Protein AF-A0A158CJE8-F1 (afdb_monomer)

InterPro domains:
  IPR005119 LysR, substrate-binding [PF03466] (189-351)
  IPR012337 Ribonuclease H-like superfamily [SSF53098] (142-184)
  IPR058163 LysR-type transcriptional regulator, proteobacterial-type [PTHR30537] (186-350)

Nearest PDB structures (foldseek):
  3mz1-assembly1_A  TM=8.573E-01  e=1.088E-10  Sinorhizobium meliloti 1021
  3mz1-assembly2_D  TM=8.342E-01  e=1.368E-10  Sinorhizobium meliloti 1021
  9bce-assembly1_A  TM=8.222E-01  e=5.801E-11  Shewanella oneidensis
  5fhk-assembly2_C  TM=7.386E-01  e=1.368E-10  Vibrio vulnificus
  7trw-assembly1_A-2  TM=8.484E-01  e=8.530E-10  Yersinia pestis CO92

Radius of gyration: 35.1 Å; Cα contacts (8 Å, |Δi|>4): 489; chains: 1; bounding box: 57×72×98 Å

Solvent-accessible surface area (backbone atoms only — not comparable to full-atom values): 20963 Å² total; per-residue (Å²): 132,84,50,42,68,55,47,42,49,53,50,50,53,34,50,53,44,31,73,74,68,46,57,58,62,58,45,25,49,75,73,73,41,55,56,68,56,55,50,52,28,69,76,48,56,47,64,76,46,56,80,58,76,86,73,54,86,74,77,82,59,93,84,55,77,51,74,66,58,51,50,48,51,54,51,56,53,58,32,88,93,32,47,58,44,45,58,90,51,51,47,56,57,33,47,78,71,75,43,84,90,68,53,58,72,52,51,54,48,56,32,47,78,69,70,61,71,63,85,38,45,90,69,73,78,86,67,88,65,78,77,76,83,81,82,77,53,90,47,84,93,70,41,71,47,73,50,77,44,80,41,90,49,96,50,90,95,50,54,33,38,35,38,39,31,31,32,62,56,78,71,39,79,78,46,73,49,77,34,82,64,91,77,87,74,88,66,65,47,94,71,57,41,74,85,72,70,45,81,58,49,77,42,45,54,87,76,58,62,94,83,44,42,72,43,51,44,40,70,65,44,41,41,34,37,32,26,16,57,78,47,53,74,77,49,83,86,66,84,52,80,79,55,48,75,82,38,48,26,46,39,41,28,47,22,95,91,48,66,72,58,50,50,69,34,28,46,89,92,48,73,49,73,43,79,70,48,50,97,46,73,36,67,42,71,67,58,36,49,53,40,13,71,72,45,70,25,38,20,78,41,56,33,80,76,42,47,70,36,44,76,69,59,53,28,44,78,45,52,67,72,32,37,40,68,45,62,18,40,17,43,31,32,66,74,87,74,74,50,75,67,56,50,49,50,53,62,71,47,40,53,79,129

Mean predicted aligned error: 19.37 Å

Structure (mmCIF, N/CA/C/O backbone):
data_AF-A0A158CJE8-F1
#
_entry.id   AF-A0A158CJE8-F1
#
loop_
_atom_site.group_PDB
_atom_site.id
_atom_site.type_symbol
_atom_site.label_atom_id
_atom_site.label_alt_id
_atom_site.label_comp_id
_atom_site.label_asym_id
_atom_site.label_entity_id
_atom_site.label_seq_id
_atom_site.pdbx_PDB_ins_code
_atom_site.Cartn_x
_atom_site.Cartn_y
_atom_site.Cartn_z
_atom_site.occupancy
_atom_site.B_iso_or_equiv
_atom_site.auth_seq_id
_atom_site.auth_comp_id
_atom_site.auth_asym_id
_atom_site.auth_atom_id
_atom_site.pdbx_PDB_model_num
ATOM 1 N N . MET A 1 1 ? 12.456 10.142 -47.577 1.00 63.88 1 MET A N 1
ATOM 2 C CA . MET A 1 1 ? 13.095 10.251 -48.908 1.00 63.88 1 MET A CA 1
ATOM 3 C C . MET A 1 1 ? 12.125 11.061 -49.746 1.00 63.88 1 MET A C 1
ATOM 5 O O . MET A 1 1 ? 10.967 10.686 -49.747 1.00 63.88 1 MET A O 1
ATOM 9 N N . ILE A 1 2 ? 12.541 12.196 -50.309 1.00 74.69 2 ILE A N 1
ATOM 10 C CA . ILE A 1 2 ? 11.628 13.093 -51.042 1.00 74.69 2 ILE A CA 1
ATOM 11 C C . ILE A 1 2 ? 11.377 12.473 -52.418 1.00 74.69 2 ILE A C 1
ATOM 13 O O . ILE A 1 2 ? 12.363 12.149 -53.100 1.00 74.69 2 ILE A O 1
ATOM 17 N N . ASP A 1 3 ? 10.108 12.260 -52.767 1.00 81.31 3 ASP A N 1
ATOM 18 C CA . ASP A 1 3 ? 9.699 11.686 -54.051 1.00 81.31 3 ASP A CA 1
ATOM 19 C C . ASP A 1 3 ? 10.049 12.635 -55.208 1.00 81.31 3 ASP A C 1
ATOM 21 O O . ASP A 1 3 ? 10.280 13.824 -54.994 1.00 81.31 3 ASP A O 1
ATOM 25 N N . LEU A 1 4 ? 10.152 12.127 -56.434 1.00 83.88 4 LEU A N 1
ATOM 26 C CA . LEU A 1 4 ? 10.540 12.923 -57.598 1.00 83.88 4 LEU A CA 1
ATOM 27 C C . LEU A 1 4 ? 9.592 14.112 -57.816 1.00 83.88 4 LEU A C 1
ATOM 29 O O . LEU A 1 4 ? 10.061 15.224 -58.060 1.00 83.88 4 LEU A O 1
ATOM 33 N N . GLU A 1 5 ? 8.286 13.888 -57.674 1.00 85.69 5 GLU A N 1
ATOM 34 C CA . GLU A 1 5 ? 7.259 14.923 -57.828 1.00 85.69 5 GLU A CA 1
ATOM 35 C C . GLU A 1 5 ? 7.417 16.035 -56.777 1.00 85.69 5 GLU A C 1
ATOM 37 O O . GLU A 1 5 ? 7.437 17.225 -57.109 1.00 85.69 5 GLU A O 1
ATOM 42 N N . ASP A 1 6 ? 7.677 15.651 -55.526 1.00 86.75 6 ASP A N 1
ATOM 43 C CA . ASP A 1 6 ? 7.955 16.587 -54.438 1.00 86.75 6 ASP A CA 1
ATOM 44 C C . ASP A 1 6 ? 9.244 17.381 -54.695 1.00 86.75 6 ASP A C 1
ATOM 46 O O . ASP A 1 6 ? 9.267 18.601 -54.525 1.00 86.75 6 ASP A O 1
ATOM 50 N N . ARG A 1 7 ? 10.319 16.734 -55.176 1.00 88.94 7 ARG A N 1
ATOM 51 C CA . ARG A 1 7 ? 11.572 17.432 -55.531 1.00 88.94 7 ARG A CA 1
ATOM 52 C C . ARG A 1 7 ? 11.340 18.479 -56.611 1.00 88.94 7 ARG A C 1
ATOM 54 O O . ARG A 1 7 ? 11.858 19.591 -56.501 1.00 88.94 7 ARG A O 1
ATOM 61 N N . GLN A 1 8 ? 10.565 18.136 -57.641 1.00 89.88 8 GLN A N 1
ATOM 62 C CA . GLN A 1 8 ? 10.219 19.044 -58.733 1.00 89.88 8 GLN A CA 1
ATOM 63 C C . GLN A 1 8 ? 9.367 20.218 -58.248 1.00 89.88 8 GLN A C 1
ATOM 65 O O . GLN A 1 8 ? 9.609 21.354 -58.659 1.00 89.88 8 GLN A O 1
ATOM 70 N N . SER A 1 9 ? 8.383 19.982 -57.375 1.00 90.50 9 SER A N 1
ATOM 71 C CA . SER A 1 9 ? 7.577 21.063 -56.796 1.00 90.50 9 SER A CA 1
ATOM 72 C C . SER A 1 9 ? 8.432 21.994 -55.944 1.00 90.50 9 SER A C 1
ATOM 74 O O . SER A 1 9 ? 8.500 23.190 -56.216 1.00 90.50 9 SER A O 1
ATOM 76 N N . MET A 1 10 ? 9.187 21.436 -54.998 1.00 91.38 10 MET A N 1
ATOM 77 C CA . MET A 1 10 ? 10.041 22.207 -54.097 1.00 91.38 10 MET A CA 1
ATOM 78 C C . MET A 1 10 ? 11.085 23.021 -54.862 1.00 91.38 10 MET A C 1
ATOM 80 O O . MET A 1 10 ? 11.289 24.198 -54.570 1.00 91.38 10 MET A O 1
ATOM 84 N N . ALA A 1 11 ? 11.729 22.431 -55.874 1.00 91.25 11 ALA A N 1
ATOM 85 C CA . ALA A 1 11 ? 12.679 23.158 -56.703 1.00 91.25 11 ALA A CA 1
ATOM 86 C C . ALA A 1 11 ? 12.001 24.321 -57.440 1.00 91.25 11 ALA A C 1
ATOM 88 O O . ALA A 1 11 ? 12.521 25.436 -57.392 1.00 91.25 11 ALA A O 1
ATOM 89 N N . ARG A 1 12 ? 10.837 24.109 -58.071 1.00 93.38 12 ARG A N 1
ATOM 90 C CA . ARG A 1 12 ? 10.094 25.182 -58.756 1.00 93.38 12 ARG A CA 1
ATOM 91 C C . ARG A 1 12 ? 9.739 26.325 -57.808 1.00 93.38 12 ARG A C 1
ATOM 93 O O . ARG A 1 12 ? 10.026 27.478 -58.128 1.00 93.38 12 ARG A O 1
ATOM 100 N N . ASP A 1 13 ? 9.197 26.013 -56.637 1.00 94.50 13 ASP A N 1
ATOM 101 C CA . ASP A 1 13 ? 8.749 27.017 -55.668 1.00 94.50 13 ASP A CA 1
ATOM 102 C C . ASP A 1 13 ? 9.921 27.838 -55.115 1.00 94.50 13 ASP A C 1
ATOM 104 O O . ASP A 1 13 ? 9.851 29.070 -55.045 1.00 94.50 13 ASP A O 1
ATOM 108 N N . ILE A 1 14 ? 11.053 27.187 -54.820 1.00 94.06 14 ILE A N 1
ATOM 109 C CA . ILE A 1 14 ? 12.269 27.873 -54.361 1.00 94.06 14 ILE A CA 1
ATOM 110 C C . ILE A 1 14 ? 12.835 28.796 -55.454 1.00 94.06 14 ILE A C 1
ATOM 112 O O . ILE A 1 14 ? 13.250 29.917 -55.147 1.00 94.06 14 ILE A O 1
ATOM 116 N N . HIS A 1 15 ? 12.838 28.375 -56.726 1.00 93.50 15 HIS A N 1
ATOM 117 C CA . HIS A 1 15 ? 13.311 29.224 -57.828 1.00 93.50 15 HIS A CA 1
ATOM 118 C C . HIS A 1 15 ? 12.374 30.410 -58.082 1.00 93.50 15 HIS A C 1
ATOM 120 O O . HIS A 1 15 ? 12.860 31.523 -58.290 1.00 93.50 15 HIS A O 1
ATOM 126 N N . THR A 1 16 ? 11.054 30.210 -58.015 1.00 95.50 16 THR A N 1
ATOM 127 C CA . THR A 1 16 ? 10.072 31.300 -58.122 1.00 95.50 16 THR A CA 1
ATOM 128 C C . THR A 1 16 ? 10.275 32.327 -57.010 1.00 95.50 16 THR A C 1
ATOM 130 O O . THR A 1 16 ? 10.378 33.522 -57.291 1.00 95.50 16 THR A O 1
ATOM 133 N N . ALA A 1 17 ? 10.426 31.877 -55.761 1.00 92.38 17 ALA A N 1
ATOM 134 C CA . ALA A 1 17 ? 10.688 32.761 -54.627 1.00 92.38 17 ALA A CA 1
ATOM 135 C C . ALA A 1 17 ? 12.020 33.516 -54.772 1.00 92.38 17 ALA A C 1
ATOM 137 O O . ALA A 1 17 ? 12.093 34.717 -54.505 1.00 92.38 17 ALA A O 1
ATOM 138 N N . HIS A 1 18 ? 13.076 32.837 -55.231 1.00 94.56 18 HIS A N 1
ATOM 139 C CA . HIS A 1 18 ? 14.373 33.472 -55.456 1.00 94.56 18 HIS A CA 1
ATOM 140 C C . HIS A 1 18 ? 14.312 34.537 -56.560 1.00 94.56 18 HIS A C 1
ATOM 142 O O . HIS A 1 18 ? 14.826 35.640 -56.376 1.00 94.56 18 HIS A O 1
ATOM 148 N N . LYS A 1 19 ? 13.620 34.250 -57.671 1.00 94.50 19 LYS A N 1
ATOM 149 C CA . LYS A 1 19 ? 13.396 35.207 -58.765 1.00 94.50 19 LYS A CA 1
ATOM 150 C C . LYS A 1 19 ? 12.579 36.424 -58.314 1.00 94.50 19 LYS A C 1
ATOM 152 O O . LYS A 1 19 ? 12.814 37.521 -58.807 1.00 94.50 19 LYS A O 1
ATOM 157 N N . ALA A 1 20 ? 11.672 36.245 -57.353 1.00 94.25 20 ALA A N 1
ATOM 158 C CA . ALA A 1 20 ? 10.914 37.326 -56.722 1.00 94.25 20 ALA A CA 1
ATOM 159 C C . ALA A 1 20 ? 11.733 38.155 -55.704 1.00 94.25 20 ALA A C 1
ATOM 161 O O . ALA A 1 20 ? 11.193 39.069 -55.086 1.00 94.25 20 ALA A O 1
ATOM 162 N N . GLY A 1 21 ? 13.028 37.862 -55.526 1.00 92.56 21 GLY A N 1
ATOM 163 C CA . GLY A 1 21 ? 13.956 38.642 -54.701 1.00 92.56 21 GLY A CA 1
ATOM 164 C C . GLY A 1 21 ? 14.332 38.004 -53.361 1.00 92.56 21 GLY A C 1
ATOM 165 O O . GLY A 1 21 ? 15.142 38.570 -52.624 1.00 92.56 21 GLY A O 1
ATOM 166 N N . ALA A 1 22 ? 13.803 36.823 -53.021 1.00 93.44 22 ALA A N 1
ATOM 167 C CA . ALA A 1 22 ? 14.205 36.129 -51.798 1.00 93.44 22 ALA A CA 1
ATOM 168 C C . ALA A 1 22 ? 15.655 35.625 -51.891 1.00 93.44 22 ALA A C 1
ATOM 170 O O . ALA A 1 22 ? 16.118 35.173 -52.938 1.00 93.44 22 ALA A O 1
ATOM 171 N N . ARG A 1 23 ? 16.392 35.623 -50.772 1.00 94.75 23 ARG A N 1
ATOM 172 C CA . ARG A 1 23 ? 17.716 34.979 -50.721 1.00 94.75 23 ARG A CA 1
ATOM 173 C C . ARG A 1 23 ? 17.551 33.465 -50.866 1.00 94.75 23 ARG A C 1
ATOM 175 O O . ARG A 1 23 ? 16.868 32.852 -50.048 1.00 94.75 23 ARG A O 1
ATOM 182 N N . LEU A 1 24 ? 18.251 32.857 -51.829 1.00 92.38 24 LEU A N 1
ATOM 183 C CA . LEU A 1 24 ? 18.159 31.422 -52.144 1.00 92.38 24 LEU A CA 1
ATOM 184 C C . LEU A 1 24 ? 18.339 30.518 -50.912 1.00 92.38 24 LEU A C 1
ATOM 186 O O . LEU A 1 24 ? 17.628 29.528 -50.752 1.00 92.38 24 LEU A O 1
ATOM 190 N N . ARG A 1 25 ? 19.252 30.895 -50.005 1.00 94.81 25 ARG A N 1
ATOM 191 C CA . ARG A 1 25 ? 19.479 30.187 -48.737 1.00 94.81 25 ARG A CA 1
ATOM 192 C C . ARG A 1 25 ? 18.247 30.156 -47.837 1.00 94.81 25 ARG A C 1
ATOM 194 O O . ARG A 1 25 ? 17.940 29.101 -47.300 1.00 94.81 25 ARG A O 1
ATOM 201 N N . LEU A 1 26 ? 17.560 31.285 -47.677 1.00 93.31 26 LEU A N 1
ATOM 202 C CA . LEU A 1 26 ? 16.377 31.367 -46.818 1.00 93.31 26 LEU A CA 1
ATOM 203 C C . LEU A 1 26 ? 15.199 30.619 -47.448 1.00 93.31 26 LEU A C 1
ATOM 205 O O . LEU A 1 26 ? 14.555 29.838 -46.763 1.00 93.31 26 LEU A O 1
ATOM 209 N N . ALA A 1 27 ? 14.990 30.766 -48.760 1.00 93.25 27 ALA A N 1
ATOM 210 C CA . ALA A 1 27 ? 13.938 30.046 -49.480 1.00 93.25 27 ALA A CA 1
ATOM 211 C C . ALA A 1 27 ? 14.119 28.515 -49.413 1.00 93.25 27 ALA A C 1
ATOM 213 O O . ALA A 1 27 ? 13.159 27.790 -49.165 1.00 93.25 27 ALA A O 1
ATOM 214 N N . SER A 1 28 ? 15.358 28.026 -49.554 1.00 92.50 28 SER A N 1
ATOM 215 C CA . SER A 1 28 ? 15.667 26.591 -49.423 1.00 92.50 28 SER A CA 1
ATOM 216 C C . SER A 1 28 ? 15.401 26.081 -48.001 1.00 92.50 28 SER A C 1
ATOM 218 O O . SER A 1 28 ? 14.763 25.044 -47.828 1.00 92.50 28 SER A O 1
ATOM 220 N N . GLN A 1 29 ? 15.818 26.843 -46.979 1.00 93.50 29 GLN A N 1
ATOM 221 C CA . GLN A 1 29 ? 15.586 26.496 -45.572 1.00 93.50 29 GLN A CA 1
ATOM 222 C C . GLN A 1 29 ? 14.096 26.442 -45.217 1.00 93.50 29 GLN A C 1
ATOM 224 O O . GLN A 1 29 ? 13.685 25.533 -44.502 1.00 93.50 29 GLN A O 1
ATOM 229 N N . THR A 1 30 ? 13.278 27.364 -45.735 1.00 93.31 30 THR A N 1
ATOM 230 C CA . THR A 1 30 ? 11.820 27.350 -45.525 1.00 93.31 30 THR A CA 1
ATOM 231 C C . THR A 1 30 ? 11.163 26.110 -46.130 1.00 93.31 30 THR A C 1
ATOM 233 O O . THR A 1 30 ? 10.244 25.560 -45.534 1.00 93.31 30 THR A O 1
ATOM 236 N N . ALA A 1 31 ? 11.671 25.619 -47.262 1.00 89.69 31 ALA A N 1
ATOM 237 C CA . ALA A 1 31 ? 11.241 24.355 -47.856 1.00 89.69 31 ALA A CA 1
ATOM 238 C C . ALA A 1 31 ? 11.821 23.113 -47.140 1.00 89.69 31 ALA A C 1
ATOM 240 O O . ALA A 1 31 ? 11.582 21.989 -47.567 1.00 89.69 31 ALA A O 1
ATOM 241 N N . GLY A 1 32 ? 12.599 23.281 -46.065 1.00 91.88 32 GLY A N 1
ATOM 242 C CA . GLY A 1 32 ? 13.160 22.173 -45.291 1.00 91.88 32 GLY A CA 1
ATOM 243 C C . GLY A 1 32 ? 14.357 21.475 -45.944 1.00 91.88 32 GLY A C 1
ATOM 244 O O . GLY A 1 32 ? 14.688 20.355 -45.554 1.00 91.88 32 GLY A O 1
ATOM 245 N N . ILE A 1 33 ? 15.022 22.107 -46.922 1.00 91.88 33 ILE A N 1
ATOM 246 C CA . ILE A 1 33 ? 16.207 21.550 -47.595 1.00 91.88 33 ILE A CA 1
ATOM 247 C C . ILE A 1 33 ? 17.403 22.508 -47.572 1.00 91.88 33 ILE A C 1
ATOM 249 O O . ILE A 1 33 ? 17.272 23.728 -47.519 1.00 91.88 33 ILE A O 1
ATOM 253 N N . ASP A 1 34 ? 18.612 21.950 -47.637 1.00 92.75 34 ASP A N 1
ATOM 254 C CA . ASP A 1 34 ? 19.830 22.750 -47.780 1.00 92.75 34 ASP A CA 1
ATOM 255 C C . ASP A 1 34 ? 20.039 23.211 -49.233 1.00 92.75 34 ASP A C 1
ATOM 257 O O . ASP A 1 34 ? 19.677 22.513 -50.184 1.00 92.75 34 ASP A O 1
ATOM 261 N N . VAL A 1 35 ? 20.695 24.360 -49.420 1.00 91.75 35 VAL A N 1
ATOM 262 C CA . VAL A 1 35 ? 21.022 24.896 -50.756 1.00 91.75 35 VAL A CA 1
ATOM 263 C C . VAL A 1 35 ? 21.853 23.904 -51.568 1.00 91.75 35 VAL A C 1
ATOM 265 O O . VAL A 1 35 ? 21.645 23.774 -52.773 1.00 91.75 35 VAL A O 1
ATOM 268 N N . ARG A 1 36 ? 22.760 23.156 -50.928 1.00 90.88 36 ARG A N 1
ATOM 269 C CA . ARG A 1 36 ? 23.559 22.125 -51.605 1.00 90.88 36 ARG A CA 1
ATOM 270 C C . ARG A 1 36 ? 22.686 20.991 -52.130 1.00 90.88 36 ARG A C 1
ATOM 272 O O . ARG A 1 36 ? 23.004 20.414 -53.165 1.00 90.88 36 ARG A O 1
ATOM 279 N N . THR A 1 37 ? 21.588 20.672 -51.448 1.00 87.94 37 THR A N 1
ATOM 280 C CA . THR A 1 37 ? 20.624 19.660 -51.901 1.00 87.94 37 THR A CA 1
ATOM 281 C C . THR A 1 37 ? 19.910 20.127 -53.165 1.00 87.94 37 THR A C 1
ATOM 283 O O . THR A 1 37 ? 19.865 19.378 -54.138 1.00 87.94 37 THR A O 1
ATOM 286 N N . LEU A 1 38 ? 19.451 21.382 -53.196 1.00 88.62 38 LEU A N 1
ATOM 287 C CA . LEU A 1 38 ? 18.845 21.978 -54.389 1.00 88.62 38 LEU A CA 1
ATOM 288 C C . LEU A 1 38 ? 19.838 22.054 -55.562 1.00 88.62 38 LEU A C 1
ATOM 290 O O . LEU A 1 38 ? 19.511 21.674 -56.683 1.00 88.62 38 LEU A O 1
ATOM 294 N N . GLN A 1 39 ? 21.077 22.481 -55.302 1.00 89.25 39 GLN A N 1
ATOM 295 C CA . GLN A 1 39 ? 22.142 22.513 -56.310 1.00 89.25 39 GLN A CA 1
ATOM 296 C C . GLN A 1 39 ? 22.439 21.121 -56.873 1.00 89.25 39 GLN A C 1
ATOM 298 O O . GLN A 1 39 ? 22.601 20.975 -58.079 1.00 89.25 39 GLN A O 1
ATOM 303 N N . ARG A 1 40 ? 22.465 20.086 -56.024 1.00 85.94 40 ARG A N 1
ATOM 304 C CA . ARG A 1 40 ? 22.641 18.694 -56.460 1.00 85.94 40 ARG A CA 1
ATOM 305 C C . ARG A 1 40 ? 21.487 18.192 -57.322 1.00 85.94 40 ARG A C 1
ATOM 307 O O . ARG A 1 40 ? 21.738 17.428 -58.246 1.00 85.94 40 ARG A O 1
ATOM 314 N N . TRP A 1 41 ? 20.249 18.583 -57.021 1.00 87.75 41 TRP A N 1
ATOM 315 C CA . TRP A 1 41 ? 19.099 18.233 -57.857 1.00 87.75 41 TRP A CA 1
ATOM 316 C C . TRP A 1 41 ? 19.174 18.903 -59.231 1.00 87.75 41 TRP A C 1
ATOM 318 O O . TRP A 1 41 ? 18.899 18.242 -60.225 1.00 87.75 41 TRP A O 1
ATOM 328 N N . ASN A 1 42 ? 19.609 20.165 -59.286 1.00 83.81 42 ASN A N 1
ATOM 329 C CA . ASN A 1 42 ? 19.746 20.935 -60.526 1.00 83.81 42 ASN A CA 1
ATOM 330 C C . ASN A 1 42 ? 20.954 20.532 -61.392 1.00 83.81 42 ASN A C 1
ATOM 332 O O . ASN A 1 42 ? 20.895 20.654 -62.610 1.00 83.81 42 ASN A O 1
ATOM 336 N N . ALA A 1 43 ? 22.073 20.131 -60.780 1.00 80.44 43 ALA A N 1
ATOM 337 C CA . ALA A 1 43 ? 23.330 19.863 -61.486 1.00 80.44 43 ALA A CA 1
ATOM 338 C C . ALA A 1 43 ? 23.388 18.478 -62.158 1.00 80.44 43 ALA A C 1
ATOM 340 O O . ALA A 1 43 ? 24.319 18.207 -62.912 1.00 80.44 43 ALA A O 1
ATOM 341 N N . GLY A 1 44 ? 22.425 17.598 -61.875 1.00 72.81 44 GLY A N 1
ATOM 342 C CA . GLY A 1 44 ? 22.317 16.271 -62.479 1.00 72.81 44 GLY A CA 1
ATOM 343 C C . GLY A 1 44 ? 20.872 15.943 -62.839 1.00 72.81 44 GLY A C 1
ATOM 344 O O . GLY A 1 44 ? 20.019 16.820 -62.895 1.00 72.81 44 GLY A O 1
ATOM 345 N N . GLU A 1 45 ? 20.559 14.664 -63.018 1.00 75.19 45 GLU A N 1
ATOM 346 C CA . GLU A 1 45 ? 19.191 14.228 -63.321 1.00 75.19 45 GLU A CA 1
ATOM 347 C C . GLU A 1 45 ? 18.264 14.200 -62.092 1.00 75.19 45 GLU A C 1
ATOM 349 O O . GLU A 1 45 ? 17.187 13.634 -62.156 1.00 75.19 45 GLU A O 1
ATOM 354 N N . GLY A 1 46 ? 18.618 14.804 -60.953 1.00 73.25 46 GLY A N 1
ATOM 355 C CA . GLY A 1 46 ? 17.872 14.631 -59.695 1.00 73.25 46 GLY A CA 1
ATOM 356 C C . GLY A 1 46 ? 16.432 15.171 -59.687 1.00 73.25 46 GLY A C 1
ATOM 357 O O . GLY A 1 46 ? 15.680 14.846 -58.764 1.00 73.25 46 GLY A O 1
ATOM 358 N N . LEU A 1 47 ? 16.071 15.989 -60.685 1.00 79.75 47 LEU A N 1
ATOM 359 C CA . LEU A 1 47 ? 14.710 16.464 -60.976 1.00 79.75 47 LEU A CA 1
ATOM 360 C C . LEU A 1 47 ? 14.038 15.723 -62.147 1.00 79.75 47 LEU A C 1
ATOM 362 O O . LEU A 1 47 ? 12.892 16.023 -62.466 1.00 79.75 47 LEU A O 1
ATOM 366 N N . VAL A 1 48 ? 14.729 14.785 -62.796 1.00 78.12 48 VAL A N 1
ATOM 367 C CA . VAL A 1 48 ? 14.267 14.034 -63.979 1.00 78.12 48 VAL A CA 1
ATOM 368 C C . VAL A 1 48 ? 14.159 12.543 -63.663 1.00 78.12 48 VAL A C 1
ATOM 370 O O . VAL A 1 48 ? 13.134 11.929 -63.939 1.00 78.12 48 VAL A O 1
ATOM 373 N N . SER A 1 49 ? 15.185 11.969 -63.038 1.00 71.75 49 SER A N 1
ATOM 374 C CA . SER A 1 49 ? 15.197 10.624 -62.483 1.00 71.75 49 SER A CA 1
ATOM 375 C C . SER A 1 49 ? 15.092 10.695 -60.953 1.00 71.75 49 SER A C 1
ATOM 377 O O . SER A 1 49 ? 15.773 11.464 -60.267 1.00 71.75 49 SER A O 1
ATOM 379 N N . GLY A 1 50 ? 14.146 9.928 -60.406 1.00 71.38 50 GLY A N 1
ATOM 380 C CA . GLY A 1 50 ? 13.900 9.839 -58.969 1.00 71.38 50 GLY A CA 1
ATOM 381 C C . GLY A 1 50 ? 15.040 9.150 -58.219 1.00 71.38 50 GLY A C 1
ATOM 382 O O . GLY A 1 50 ? 16.161 8.997 -58.699 1.00 71.38 50 GLY A O 1
ATOM 383 N N . ASP A 1 51 ? 14.770 8.710 -56.994 1.00 68.19 51 ASP A N 1
ATOM 384 C CA . ASP A 1 51 ? 15.727 7.848 -56.306 1.00 68.19 51 ASP A CA 1
ATOM 385 C C . ASP A 1 51 ? 15.853 6.503 -57.040 1.00 68.19 51 ASP A C 1
ATOM 387 O O . ASP A 1 51 ? 14.861 5.807 -57.217 1.00 68.19 51 ASP A O 1
ATOM 391 N N . GLY A 1 52 ? 17.063 6.127 -57.463 1.00 69.38 52 GLY A N 1
ATOM 392 C CA . GLY A 1 52 ? 17.323 4.849 -58.135 1.00 69.38 52 GLY A CA 1
ATOM 393 C C . GLY A 1 52 ? 17.435 3.648 -57.186 1.00 69.38 52 GLY A C 1
ATOM 394 O O . GLY A 1 52 ? 17.442 2.507 -57.641 1.00 69.38 52 GLY A O 1
ATOM 395 N N . ARG A 1 53 ? 17.504 3.861 -55.861 1.00 69.75 53 ARG A N 1
ATOM 396 C CA . ARG A 1 53 ? 17.624 2.780 -54.859 1.00 69.75 53 ARG A CA 1
ATOM 397 C C . ARG A 1 53 ? 16.490 1.741 -54.881 1.00 69.75 53 ARG A C 1
ATOM 399 O O . ARG A 1 53 ? 16.801 0.579 -54.604 1.00 69.75 53 ARG A O 1
ATOM 406 N N . PRO A 1 54 ? 15.222 2.088 -55.181 1.00 68.88 54 PRO A N 1
ATOM 407 C CA . PRO A 1 54 ? 14.143 1.115 -55.359 1.00 68.88 54 PRO A CA 1
ATOM 408 C C . PRO A 1 54 ? 14.323 0.231 -56.600 1.00 68.88 54 PRO A C 1
ATOM 410 O O . PRO A 1 54 ? 13.919 -0.926 -56.580 1.00 68.88 54 PRO A O 1
ATOM 413 N N . HIS A 1 55 ? 14.956 0.754 -57.653 1.00 73.56 55 HIS A N 1
ATOM 414 C CA . HIS A 1 55 ? 15.170 0.056 -58.927 1.00 73.56 55 HIS A CA 1
ATOM 415 C C . HIS A 1 55 ? 16.532 -0.644 -59.015 1.00 73.56 55 HIS A C 1
ATOM 417 O O . HIS A 1 55 ? 16.843 -1.280 -60.021 1.00 73.56 55 HIS A O 1
ATOM 423 N N . ALA A 1 56 ? 17.355 -0.536 -57.970 1.00 77.69 56 ALA A N 1
ATOM 424 C CA . ALA A 1 56 ? 18.635 -1.214 -57.907 1.00 77.69 56 ALA A CA 1
ATOM 425 C C . ALA A 1 56 ? 18.421 -2.734 -57.929 1.00 77.69 56 ALA A C 1
ATOM 427 O O . ALA A 1 56 ? 17.829 -3.301 -57.006 1.00 77.69 56 ALA A O 1
ATOM 428 N N . VAL A 1 57 ? 18.939 -3.395 -58.967 1.00 78.19 57 VAL A 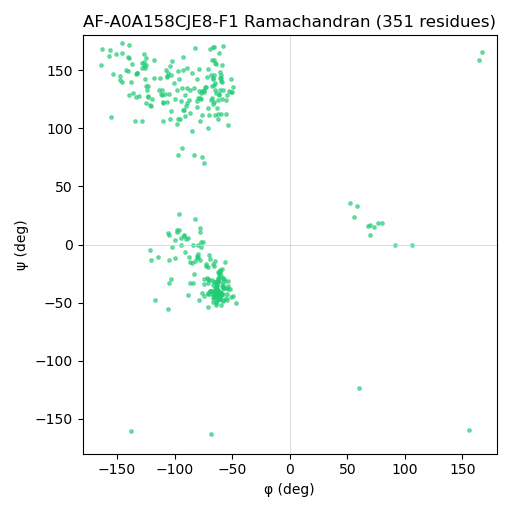N 1
ATOM 429 C CA . VAL A 1 57 ? 18.981 -4.857 -59.045 1.00 78.19 57 VAL A CA 1
ATOM 430 C C . VAL A 1 57 ? 19.898 -5.355 -57.933 1.00 78.19 57 VAL A C 1
ATOM 432 O O . VAL A 1 57 ? 21.104 -5.111 -57.947 1.00 78.19 57 VAL A O 1
ATOM 435 N N . ARG A 1 58 ? 19.320 -6.028 -56.936 1.00 74.69 58 ARG A N 1
ATOM 436 C CA . ARG A 1 58 ? 20.069 -6.637 -55.836 1.00 74.69 58 ARG A CA 1
ATOM 437 C C . ARG A 1 58 ? 20.278 -8.114 -56.169 1.00 74.69 58 ARG A C 1
ATOM 439 O O . ARG A 1 58 ? 19.295 -8.853 -56.139 1.00 74.69 58 ARG A O 1
ATOM 446 N N . PRO A 1 59 ? 21.504 -8.552 -56.511 1.00 79.19 59 PRO A N 1
ATOM 447 C CA . PRO A 1 59 ? 21.763 -9.967 -56.741 1.00 79.19 59 PRO A CA 1
ATOM 448 C C . PRO A 1 59 ? 21.466 -10.763 -55.467 1.00 79.19 59 PRO A C 1
ATOM 450 O O . PRO A 1 59 ? 21.618 -10.251 -54.352 1.00 79.19 59 PRO A O 1
ATOM 453 N N . GLN A 1 60 ? 21.024 -12.010 -55.631 1.00 72.25 60 GLN A N 1
ATOM 454 C CA . GLN A 1 60 ? 20.750 -12.880 -54.494 1.00 72.25 60 GLN A CA 1
ATOM 455 C C . GLN A 1 60 ? 22.051 -13.088 -53.697 1.00 72.25 60 GLN A C 1
ATOM 457 O O . GLN A 1 60 ? 23.083 -13.401 -54.296 1.00 72.25 60 GLN A O 1
ATOM 462 N N . PRO A 1 61 ? 22.042 -12.889 -52.368 1.00 76.75 61 PRO A N 1
ATOM 463 C CA . PRO A 1 61 ? 23.240 -13.077 -51.563 1.00 76.75 61 PRO A CA 1
ATOM 464 C C . PRO A 1 61 ? 23.764 -14.511 -51.678 1.00 76.75 61 PRO A C 1
ATOM 466 O O . PRO A 1 61 ? 22.976 -15.453 -51.689 1.00 76.75 61 PRO A O 1
ATOM 469 N N . SER A 1 62 ? 25.086 -14.686 -51.682 1.00 77.75 62 SER A N 1
ATOM 470 C CA . SER A 1 62 ? 25.731 -16.009 -51.751 1.00 77.75 62 SER A CA 1
ATOM 471 C C . SER A 1 62 ? 25.378 -16.939 -50.583 1.00 77.75 62 SER A C 1
ATOM 473 O O . SER A 1 62 ? 25.497 -18.149 -50.709 1.00 77.75 62 SER A O 1
ATOM 475 N N . HIS A 1 63 ? 24.938 -16.374 -49.458 1.00 78.69 63 HIS A N 1
ATOM 476 C CA . HIS A 1 63 ? 24.506 -17.086 -48.253 1.00 78.69 63 HIS A CA 1
ATOM 477 C C . HIS A 1 63 ? 22.977 -17.240 -48.163 1.00 78.69 63 HIS A C 1
ATOM 479 O O . HIS A 1 63 ? 22.443 -17.543 -47.095 1.00 78.69 63 HIS A O 1
ATOM 485 N N . ALA A 1 64 ? 22.241 -16.940 -49.237 1.00 80.31 64 ALA A N 1
ATOM 486 C CA . ALA A 1 64 ? 20.808 -17.186 -49.267 1.00 80.31 64 ALA A CA 1
ATOM 487 C C . ALA A 1 64 ? 20.545 -18.696 -49.253 1.00 80.31 64 ALA A C 1
ATOM 489 O O . ALA A 1 64 ? 21.196 -19.434 -49.987 1.00 80.31 64 ALA A O 1
ATOM 490 N N . LEU A 1 65 ? 19.567 -19.132 -48.453 1.00 83.12 65 LEU A N 1
ATOM 491 C CA . LEU A 1 65 ? 19.177 -20.539 -48.409 1.00 83.12 65 LEU A CA 1
ATOM 492 C C . LEU A 1 65 ? 18.758 -21.009 -49.805 1.00 83.12 65 LEU A C 1
ATOM 494 O O . LEU A 1 65 ? 17.947 -20.359 -50.477 1.00 83.12 65 LEU A O 1
ATOM 498 N N . SER A 1 66 ? 19.286 -22.160 -50.195 1.00 88.56 66 SER A N 1
ATOM 499 C CA . SER A 1 66 ? 18.869 -22.927 -51.362 1.00 88.56 66 SER A CA 1
ATOM 500 C C . SER A 1 66 ? 17.409 -23.378 -51.242 1.00 88.56 66 SER A C 1
ATOM 502 O O . SER A 1 66 ? 16.806 -23.355 -50.167 1.00 88.56 66 SER A O 1
ATOM 504 N N . ALA A 1 67 ? 16.814 -23.801 -52.358 1.00 87.38 67 ALA A N 1
ATOM 505 C CA . ALA A 1 67 ? 15.450 -24.327 -52.354 1.00 87.38 67 ALA A CA 1
ATOM 506 C C . ALA A 1 67 ? 15.304 -25.542 -51.417 1.00 87.38 67 ALA A C 1
ATOM 508 O O . ALA A 1 67 ? 14.310 -25.635 -50.696 1.00 87.38 67 ALA A O 1
ATOM 509 N N . ASP A 1 68 ? 16.323 -26.401 -51.367 1.00 87.94 68 ASP A N 1
ATOM 510 C CA . ASP A 1 68 ? 16.337 -27.606 -50.535 1.00 87.94 68 ASP A CA 1
ATOM 511 C C . ASP A 1 68 ? 16.420 -27.265 -49.043 1.00 87.94 68 ASP A C 1
ATOM 513 O O . ASP A 1 68 ? 15.656 -27.797 -48.242 1.00 87.94 68 ASP A O 1
ATOM 517 N N . GLU A 1 69 ? 17.259 -26.300 -48.657 1.00 89.69 69 GLU A N 1
ATOM 518 C CA . GLU A 1 69 ? 17.339 -25.833 -47.265 1.00 89.69 69 GLU A CA 1
ATOM 519 C C . GLU A 1 69 ? 16.029 -25.176 -46.810 1.00 89.69 69 GLU A C 1
ATOM 521 O O . GLU A 1 69 ? 15.608 -25.326 -45.663 1.00 89.69 69 GLU A O 1
ATOM 526 N N . ARG A 1 70 ? 15.336 -24.467 -47.708 1.00 92.31 70 ARG A N 1
ATOM 527 C CA . ARG A 1 70 ? 14.014 -23.889 -47.411 1.00 92.31 70 ARG A CA 1
ATOM 528 C C . ARG A 1 70 ? 12.948 -24.971 -47.261 1.00 92.31 70 ARG A C 1
ATOM 530 O O . ARG A 1 70 ? 12.109 -24.864 -46.366 1.00 92.31 70 ARG A O 1
ATOM 537 N N . ALA A 1 71 ? 12.993 -26.008 -48.097 1.00 91.94 71 ALA A N 1
ATOM 538 C CA . ALA A 1 71 ? 12.121 -27.170 -47.971 1.00 91.94 71 ALA A CA 1
ATOM 539 C C . ALA A 1 71 ? 12.371 -27.909 -46.648 1.00 91.94 71 ALA A C 1
ATOM 541 O O . ALA A 1 71 ? 11.418 -28.295 -45.972 1.00 91.94 71 ALA A O 1
ATOM 542 N N . GLU A 1 72 ? 13.630 -28.019 -46.228 1.00 93.44 72 GLU A N 1
ATOM 543 C CA . GLU A 1 72 ? 14.010 -28.630 -44.956 1.00 93.44 72 GLU A CA 1
ATOM 544 C C . GLU A 1 72 ? 13.503 -27.824 -43.749 1.00 93.44 72 GLU A C 1
ATOM 546 O O . GLU A 1 72 ? 12.919 -28.394 -42.826 1.00 93.44 72 GLU A O 1
ATOM 551 N N . VAL A 1 73 ? 13.609 -26.489 -43.786 1.00 93.38 73 VAL A N 1
ATOM 552 C CA . VAL A 1 73 ? 13.005 -25.600 -42.773 1.00 93.38 73 VAL A CA 1
ATOM 553 C C . VAL A 1 73 ? 11.498 -25.848 -42.643 1.00 93.38 73 VAL A C 1
ATOM 555 O O . VAL A 1 73 ? 10.987 -25.973 -41.528 1.00 93.38 73 VAL A O 1
ATOM 558 N N . LEU A 1 74 ? 10.775 -25.946 -43.765 1.00 92.25 74 LEU A N 1
ATOM 559 C CA . LEU A 1 74 ? 9.333 -26.220 -43.766 1.00 92.25 74 LEU A CA 1
ATOM 560 C C . LEU A 1 74 ? 9.010 -27.610 -43.230 1.00 92.25 74 LEU A C 1
ATOM 562 O O . LEU A 1 74 ? 8.062 -27.763 -42.458 1.00 92.25 74 LEU A O 1
ATOM 566 N N . ARG A 1 75 ? 9.778 -28.619 -43.643 1.00 93.19 75 ARG A N 1
ATOM 567 C CA . ARG A 1 75 ? 9.596 -30.002 -43.212 1.00 93.19 75 ARG A CA 1
ATOM 568 C C . ARG A 1 75 ? 9.735 -30.098 -41.698 1.00 93.19 75 ARG A C 1
ATOM 570 O O . ARG A 1 75 ? 8.820 -30.582 -41.040 1.00 93.19 75 ARG A O 1
ATOM 577 N N . VAL A 1 76 ? 10.830 -29.568 -41.153 1.00 93.31 76 VAL A N 1
ATOM 578 C CA . VAL A 1 76 ? 11.127 -29.614 -39.718 1.00 93.31 76 VAL A CA 1
ATOM 579 C C . VAL A 1 76 ? 10.126 -28.797 -38.912 1.00 93.31 76 VAL A C 1
ATOM 581 O O . VAL A 1 76 ? 9.592 -29.295 -37.925 1.00 93.31 76 VAL A O 1
ATOM 584 N N . ALA A 1 77 ? 9.777 -27.584 -39.350 1.00 90.38 77 ALA A N 1
ATOM 585 C CA . ALA A 1 77 ? 8.785 -26.766 -38.653 1.00 90.38 77 ALA A CA 1
ATOM 586 C C . ALA A 1 77 ? 7.393 -27.425 -38.571 1.00 90.38 77 ALA A C 1
ATOM 588 O O . ALA A 1 77 ? 6.614 -27.085 -37.681 1.00 90.38 77 ALA A O 1
ATOM 589 N N . ASN A 1 78 ? 7.057 -28.344 -39.480 1.00 90.81 78 ASN A N 1
ATOM 590 C CA . ASN A 1 78 ? 5.764 -29.034 -39.513 1.00 90.81 78 ASN A CA 1
ATOM 591 C C . ASN A 1 78 ? 5.823 -30.487 -39.013 1.00 90.81 78 ASN A C 1
ATOM 593 O O . ASN A 1 78 ? 4.829 -31.205 -39.117 1.00 90.81 78 ASN A O 1
ATOM 597 N N . GLU A 1 79 ? 6.948 -30.934 -38.447 1.00 92.44 79 GLU A N 1
ATOM 598 C CA . GLU A 1 79 ? 7.009 -32.236 -37.779 1.00 92.44 79 GLU A CA 1
ATOM 599 C C . GLU A 1 79 ? 6.000 -32.292 -36.617 1.00 92.44 79 GLU A C 1
ATOM 601 O O . GLU A 1 79 ? 5.832 -31.292 -35.914 1.00 92.44 79 GLU A O 1
ATOM 606 N N . PRO A 1 80 ? 5.379 -33.451 -36.321 1.00 89.56 80 PRO A N 1
ATOM 607 C CA . PRO A 1 80 ? 4.382 -33.564 -35.250 1.00 89.56 80 PRO A CA 1
ATOM 608 C C . PRO A 1 80 ? 4.856 -33.048 -33.882 1.00 89.56 80 PRO A C 1
ATOM 610 O O . PRO A 1 80 ? 4.067 -32.508 -33.113 1.00 89.56 80 PRO A O 1
ATOM 613 N N . ARG A 1 81 ? 6.158 -33.163 -33.585 1.00 90.06 81 ARG A N 1
ATOM 614 C CA . ARG A 1 81 ? 6.773 -32.653 -32.345 1.00 90.06 81 ARG A CA 1
ATOM 615 C C . ARG A 1 81 ? 6.906 -31.123 -32.281 1.00 90.06 81 ARG A C 1
ATOM 617 O O . ARG A 1 81 ? 7.083 -30.583 -31.194 1.00 90.06 81 ARG A O 1
ATOM 624 N N . PHE A 1 82 ? 6.836 -30.437 -33.422 1.00 90.00 82 PHE A N 1
ATOM 625 C CA . PHE A 1 82 ? 7.065 -28.995 -33.565 1.00 90.00 82 PHE A CA 1
ATOM 626 C C . PHE A 1 82 ? 5.864 -28.225 -34.135 1.00 90.00 82 PHE A C 1
ATOM 628 O O . PHE A 1 82 ? 5.838 -27.000 -34.029 1.00 90.00 82 PHE A O 1
ATOM 635 N N . ALA A 1 83 ? 4.862 -28.914 -34.688 1.00 83.62 83 ALA A N 1
ATOM 636 C CA . ALA A 1 83 ? 3.717 -28.307 -35.369 1.00 83.62 83 ALA A CA 1
ATOM 637 C C . ALA A 1 83 ? 3.024 -27.207 -34.536 1.00 83.62 83 ALA A C 1
ATOM 639 O O . ALA A 1 83 ? 2.800 -26.107 -35.040 1.00 83.62 83 ALA A O 1
ATOM 640 N N . ASP A 1 84 ? 2.794 -27.461 -33.243 1.00 83.25 84 ASP A N 1
ATOM 641 C CA . ASP A 1 84 ? 2.136 -26.527 -32.312 1.00 83.25 84 ASP A CA 1
ATOM 642 C C . ASP A 1 84 ? 3.116 -25.720 -31.441 1.00 83.25 84 ASP A C 1
ATOM 644 O O . ASP A 1 84 ? 2.725 -25.108 -30.441 1.00 83.25 84 ASP A O 1
ATOM 648 N N . MET A 1 85 ? 4.407 -25.743 -31.775 1.00 85.94 85 MET A N 1
ATOM 649 C CA . MET A 1 85 ? 5.459 -25.133 -30.972 1.00 85.94 85 MET A CA 1
ATOM 650 C C . MET A 1 85 ? 5.886 -23.764 -31.534 1.00 85.94 85 MET A C 1
ATOM 652 O O . MET A 1 85 ? 6.061 -23.620 -32.747 1.00 85.94 85 MET A O 1
ATOM 656 N N . PRO A 1 86 ? 6.123 -22.752 -30.676 1.00 86.12 86 PRO A N 1
ATOM 657 C CA . PRO A 1 86 ? 6.709 -21.489 -31.110 1.00 86.12 86 PRO A CA 1
ATOM 658 C C . PRO A 1 86 ? 8.106 -21.674 -31.720 1.00 86.12 86 PRO A C 1
ATOM 660 O O . PRO A 1 86 ? 8.916 -22.450 -31.212 1.00 86.12 86 PRO A O 1
ATOM 663 N N . LEU A 1 87 ? 8.426 -20.890 -32.755 1.00 85.81 87 LEU A N 1
ATOM 664 C CA . LEU A 1 87 ? 9.736 -20.914 -33.425 1.00 85.81 87 LEU A CA 1
ATOM 665 C C . LEU A 1 87 ? 10.913 -20.685 -32.468 1.00 85.81 87 LEU A C 1
ATOM 667 O O . LEU A 1 87 ? 11.923 -21.379 -32.573 1.00 85.81 87 LEU A O 1
ATOM 671 N N . ALA A 1 88 ? 10.726 -19.798 -31.487 1.00 84.50 88 ALA A N 1
ATOM 672 C CA . ALA A 1 88 ? 11.668 -19.526 -30.402 1.00 84.50 88 ALA A CA 1
ATOM 673 C C . ALA A 1 88 ? 12.052 -20.768 -29.572 1.00 84.50 88 ALA A C 1
ATOM 675 O O . ALA A 1 88 ? 13.005 -20.728 -28.803 1.00 84.50 88 ALA A O 1
ATOM 676 N N . ARG A 1 89 ? 11.306 -21.876 -29.685 1.00 87.00 89 ARG A N 1
ATOM 677 C CA . ARG A 1 89 ? 11.598 -23.153 -29.014 1.00 87.00 89 ARG A CA 1
ATOM 678 C C . ARG A 1 89 ? 12.158 -24.200 -29.972 1.00 87.00 89 ARG A C 1
ATOM 680 O O . ARG A 1 89 ? 13.007 -24.981 -29.562 1.00 87.00 89 ARG A O 1
ATOM 687 N N . ILE A 1 90 ? 11.733 -24.188 -31.235 1.00 89.44 90 ILE A N 1
ATOM 688 C CA . ILE A 1 90 ? 12.168 -25.164 -32.244 1.00 89.44 90 ILE A CA 1
ATOM 689 C C . ILE A 1 90 ? 13.674 -25.043 -32.506 1.00 89.44 90 ILE A C 1
ATOM 691 O O . ILE A 1 90 ? 14.380 -26.046 -32.457 1.00 89.44 90 ILE A O 1
ATOM 695 N N . VAL A 1 91 ? 14.179 -23.826 -32.741 1.00 89.38 91 VAL A N 1
ATOM 696 C CA . VAL A 1 91 ? 15.600 -23.618 -33.079 1.00 89.38 91 VAL A CA 1
ATOM 697 C C . VAL A 1 91 ? 16.537 -24.037 -31.932 1.00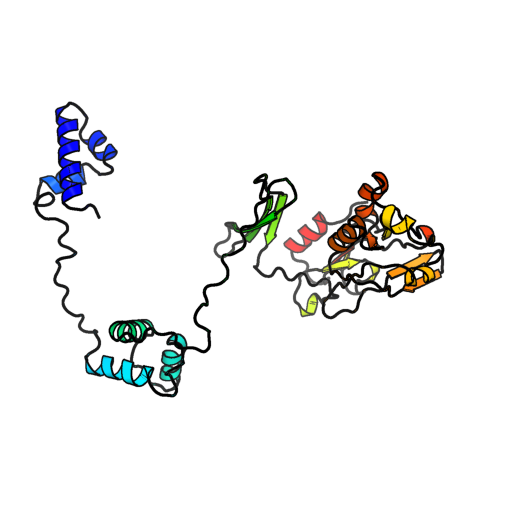 89.38 91 VAL A C 1
ATOM 699 O O . VAL A 1 91 ? 17.461 -24.804 -32.204 1.00 89.38 91 VAL A O 1
ATOM 702 N N . PRO A 1 92 ? 16.301 -23.649 -30.659 1.00 89.06 92 PRO A N 1
ATOM 703 C CA . PRO A 1 92 ? 17.092 -24.162 -29.538 1.00 89.06 92 PRO A CA 1
ATOM 704 C C . PRO A 1 92 ? 17.029 -25.684 -29.386 1.00 89.06 92 PRO A C 1
ATOM 706 O O . PRO A 1 92 ? 18.059 -26.314 -29.197 1.00 89.06 92 PRO A O 1
ATOM 709 N N . MET A 1 93 ? 15.853 -26.299 -29.546 1.00 91.06 93 MET A N 1
ATOM 710 C CA . MET A 1 93 ? 15.712 -27.754 -29.405 1.00 91.06 93 MET A CA 1
ATOM 711 C C . MET A 1 93 ? 16.455 -28.547 -30.486 1.00 91.06 93 MET A C 1
ATOM 713 O O . MET A 1 93 ? 16.904 -29.662 -30.226 1.00 91.06 93 MET A O 1
ATOM 717 N N . LEU A 1 94 ? 16.566 -28.001 -31.700 1.00 91.94 94 LEU A N 1
ATOM 718 C CA . LEU A 1 94 ? 17.406 -28.578 -32.749 1.00 91.94 94 LEU A CA 1
ATOM 719 C C . LEU A 1 94 ? 18.890 -28.400 -32.415 1.00 91.94 94 LEU A C 1
ATOM 721 O O . LEU A 1 94 ? 19.657 -29.351 -32.552 1.00 91.94 94 LEU A O 1
ATOM 725 N N . ALA A 1 95 ? 19.276 -27.226 -31.907 1.00 88.88 95 ALA A N 1
ATOM 726 C CA . ALA A 1 95 ? 20.647 -26.959 -31.484 1.00 88.88 95 ALA A CA 1
ATOM 727 C C . ALA A 1 95 ? 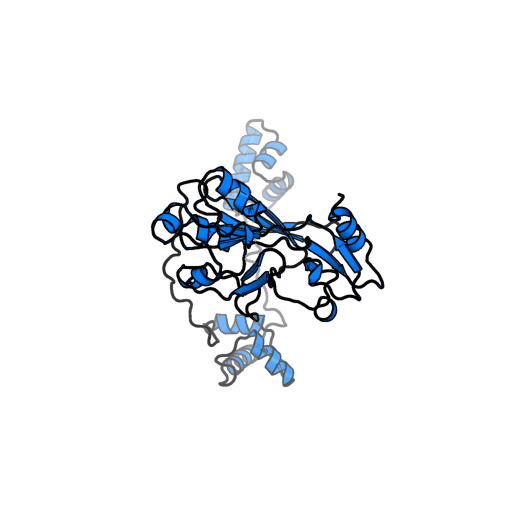21.088 -27.885 -30.335 1.00 88.88 95 ALA A C 1
ATOM 729 O O . ALA A 1 95 ? 22.198 -28.409 -30.380 1.00 88.88 95 ALA A O 1
ATOM 730 N N . ASP A 1 96 ? 20.201 -28.177 -29.377 1.00 91.50 96 ASP A N 1
ATOM 731 C CA . ASP A 1 96 ? 20.430 -29.156 -28.302 1.00 91.50 96 ASP A CA 1
ATOM 732 C C . ASP A 1 96 ? 20.658 -30.581 -28.844 1.00 91.50 96 ASP A C 1
ATOM 734 O O . ASP A 1 96 ? 21.322 -31.400 -28.212 1.00 91.50 96 ASP A O 1
ATOM 738 N N . GLN A 1 97 ? 20.130 -30.882 -30.035 1.00 91.19 97 GLN A N 1
ATOM 739 C CA . GLN A 1 97 ? 20.344 -32.142 -30.761 1.00 91.19 97 GLN A CA 1
ATOM 740 C C . GLN A 1 97 ? 21.566 -32.081 -31.697 1.00 91.19 97 GLN A C 1
ATOM 742 O O . GLN A 1 97 ? 21.808 -33.024 -32.448 1.00 91.19 97 GLN A O 1
ATOM 747 N N . GLY A 1 98 ? 22.328 -30.982 -31.680 1.00 91.56 98 GLY A N 1
ATOM 748 C CA . GLY A 1 98 ? 23.472 -30.757 -32.563 1.00 91.56 98 GLY A CA 1
ATOM 749 C C . GLY A 1 98 ? 23.094 -30.440 -34.013 1.00 91.56 98 GLY A C 1
ATOM 750 O O . GLY A 1 98 ? 23.948 -30.507 -34.894 1.00 91.56 98 GLY A O 1
ATOM 751 N N . VAL A 1 99 ? 21.830 -30.104 -34.283 1.00 91.69 99 VAL A N 1
ATOM 752 C CA . VAL A 1 99 ? 21.314 -29.823 -35.627 1.00 91.69 99 VAL A CA 1
ATOM 753 C C . VAL A 1 99 ? 21.074 -28.325 -35.783 1.00 91.69 99 VAL A C 1
ATOM 755 O O . VAL A 1 99 ? 20.278 -27.729 -35.060 1.00 91.69 99 VAL A O 1
ATOM 758 N N . TYR A 1 100 ? 21.716 -27.708 -36.774 1.00 90.44 100 TYR A N 1
ATOM 759 C CA . TYR A 1 100 ? 21.453 -26.321 -37.152 1.00 90.44 100 TYR A CA 1
ATOM 760 C C . TYR A 1 100 ? 21.013 -26.242 -38.612 1.00 90.44 100 TYR A C 1
ATOM 762 O O . TYR A 1 100 ? 21.756 -26.630 -39.508 1.00 90.44 100 TYR A O 1
ATOM 770 N N . ILE A 1 101 ? 19.803 -25.726 -38.833 1.00 89.50 101 ILE A N 1
ATOM 771 C CA . ILE A 1 101 ? 19.223 -25.544 -40.172 1.00 89.50 101 ILE A CA 1
ATOM 772 C C . ILE A 1 101 ? 19.250 -24.059 -40.543 1.00 89.50 101 ILE A C 1
ATOM 774 O O . ILE A 1 101 ? 19.800 -23.679 -41.570 1.00 89.50 101 ILE A O 1
ATOM 778 N N . ALA A 1 102 ? 18.661 -23.201 -39.701 1.00 90.62 102 ALA A N 1
ATOM 779 C CA . ALA A 1 102 ? 18.619 -21.756 -39.910 1.00 90.62 102 ALA A CA 1
ATOM 780 C C . ALA A 1 102 ? 18.253 -20.995 -38.623 1.00 90.62 102 ALA A C 1
ATOM 782 O O . ALA A 1 102 ? 17.774 -21.581 -37.652 1.00 90.62 102 ALA A O 1
ATOM 783 N N . SER A 1 103 ? 18.414 -19.668 -38.642 1.00 89.88 103 SER A N 1
ATOM 784 C CA . SER A 1 103 ? 18.000 -18.781 -37.546 1.00 89.88 103 SER A CA 1
ATOM 785 C C . SER A 1 103 ? 16.476 -18.718 -37.375 1.00 89.88 103 SER A C 1
ATOM 787 O O . SER A 1 103 ? 15.722 -18.912 -38.331 1.00 89.88 103 SER A O 1
ATOM 789 N N . GLU A 1 104 ? 16.008 -18.318 -36.188 1.00 90.19 104 GLU A N 1
ATOM 790 C CA . GLU A 1 104 ? 14.577 -18.097 -35.911 1.00 90.19 104 GLU A CA 1
ATOM 791 C C . GLU A 1 104 ? 13.934 -17.111 -36.903 1.00 90.19 104 GLU A C 1
ATOM 793 O O . GLU A 1 104 ? 12.857 -17.363 -37.445 1.00 90.19 104 GLU A O 1
ATOM 798 N N . SER A 1 105 ? 14.629 -16.015 -37.217 1.00 88.88 105 SER A N 1
ATOM 799 C CA . SER A 1 105 ? 14.184 -15.027 -38.206 1.00 88.88 105 SER A CA 1
ATOM 800 C C . SER A 1 105 ? 14.045 -15.615 -39.615 1.00 88.88 105 SER A C 1
ATOM 802 O O . SER A 1 105 ? 13.155 -15.214 -40.369 1.00 88.88 105 SER A O 1
ATOM 804 N N . THR A 1 106 ? 14.883 -16.594 -39.965 1.00 90.62 106 THR A N 1
ATOM 805 C CA . THR A 1 106 ? 14.805 -17.307 -41.243 1.00 90.62 106 THR A CA 1
ATOM 806 C C . THR A 1 106 ? 13.633 -18.283 -41.261 1.00 90.62 106 THR A C 1
ATOM 808 O O . THR A 1 106 ? 12.873 -18.264 -42.228 1.00 90.62 106 THR A O 1
ATOM 811 N N . PHE A 1 107 ? 13.421 -19.054 -40.189 1.00 91.50 107 PHE A N 1
ATOM 812 C CA . PHE A 1 107 ? 12.225 -19.891 -40.019 1.00 91.50 107 PHE A CA 1
ATOM 813 C C . PHE A 1 107 ? 10.944 -19.059 -40.164 1.00 91.50 107 PHE A C 1
ATOM 815 O O . PHE A 1 107 ? 10.050 -19.412 -40.933 1.00 91.50 107 PHE A O 1
ATOM 822 N N . ALA A 1 108 ? 10.883 -17.908 -39.488 1.00 89.00 108 ALA A N 1
ATOM 823 C CA . ALA A 1 108 ? 9.734 -17.011 -39.539 1.00 89.00 108 ALA A CA 1
ATOM 824 C C . ALA A 1 108 ? 9.474 -16.472 -40.953 1.00 89.00 108 ALA A C 1
ATOM 826 O O . ALA A 1 108 ? 8.322 -16.389 -41.381 1.00 89.00 108 ALA A O 1
ATOM 827 N N . ARG A 1 109 ? 10.535 -16.118 -41.691 1.00 89.12 109 ARG A N 1
ATOM 828 C CA . ARG A 1 109 ? 10.436 -15.637 -43.076 1.00 89.12 109 ARG A CA 1
ATOM 829 C C . ARG A 1 109 ? 9.939 -16.732 -44.021 1.00 89.12 109 ARG A C 1
ATOM 831 O O . ARG A 1 109 ? 8.980 -16.490 -44.745 1.00 89.12 109 ARG A O 1
ATOM 838 N N . VAL A 1 110 ? 10.535 -17.926 -43.974 1.00 92.12 110 VAL A N 1
ATOM 839 C CA . VAL A 1 110 ? 10.145 -19.059 -44.832 1.00 92.12 110 VAL A CA 1
ATOM 840 C C . VAL A 1 110 ? 8.690 -19.460 -44.572 1.00 92.12 110 VAL A C 1
ATOM 842 O O . VAL A 1 110 ? 7.908 -19.575 -45.510 1.00 92.12 110 VAL A O 1
ATOM 845 N N . LEU A 1 111 ? 8.274 -19.576 -43.309 1.00 90.25 111 LEU A N 1
ATOM 846 C CA . LEU A 1 111 ? 6.884 -19.900 -42.979 1.00 90.25 111 LEU A CA 1
ATOM 847 C C . LEU A 1 111 ? 5.896 -18.826 -43.441 1.00 90.25 111 LEU A C 1
ATOM 849 O O . LEU A 1 111 ? 4.811 -19.165 -43.906 1.00 90.25 111 LEU A O 1
ATOM 853 N N . ARG A 1 112 ? 6.258 -17.541 -43.341 1.00 88.88 112 ARG A N 1
ATOM 854 C CA . ARG A 1 112 ? 5.421 -16.428 -43.813 1.00 88.88 112 ARG A CA 1
ATOM 855 C C . ARG A 1 112 ? 5.205 -16.472 -45.318 1.00 88.88 112 ARG A C 1
ATOM 857 O O . ARG A 1 112 ? 4.078 -16.281 -45.761 1.00 88.88 112 ARG A O 1
ATOM 864 N N . GLU A 1 113 ? 6.253 -16.747 -46.086 1.00 90.25 113 GLU A N 1
ATOM 865 C CA . GLU A 1 113 ? 6.157 -16.879 -47.544 1.00 90.25 113 GLU A CA 1
ATOM 866 C C . GLU A 1 113 ? 5.243 -18.037 -47.972 1.00 90.25 113 GLU A C 1
ATOM 868 O O . GLU A 1 113 ? 4.578 -17.945 -48.999 1.00 90.25 113 GLU A O 1
ATOM 873 N N . HIS A 1 114 ? 5.145 -19.085 -47.151 1.00 89.06 114 HIS A N 1
ATOM 874 C CA . HIS A 1 114 ? 4.251 -20.224 -47.376 1.00 89.06 114 HIS A CA 1
ATOM 875 C C . HIS A 1 114 ? 2.906 -20.126 -46.635 1.00 89.06 114 HIS A C 1
ATOM 877 O O . HIS A 1 114 ? 2.181 -21.115 -46.545 1.00 89.06 114 HIS A O 1
ATOM 883 N N . GLY A 1 115 ? 2.554 -18.958 -46.084 1.00 86.00 115 GLY A N 1
ATOM 884 C CA . GLY A 1 115 ? 1.272 -18.741 -45.402 1.00 86.00 115 GLY A CA 1
ATOM 885 C C . GLY A 1 115 ? 1.098 -19.508 -44.082 1.00 86.00 115 GLY A C 1
ATOM 886 O O . GLY A 1 115 ? -0.013 -19.611 -43.570 1.00 86.00 115 GLY A O 1
ATOM 887 N N . GLN A 1 116 ? 2.177 -20.029 -43.496 1.00 85.62 116 GLN A N 1
ATOM 888 C CA . GLN A 1 116 ? 2.178 -20.827 -42.264 1.00 85.62 116 GLN A CA 1
ATOM 889 C C . GLN A 1 116 ? 2.486 -20.006 -40.997 1.00 85.62 116 GLN A C 1
ATOM 891 O O . GLN A 1 116 ? 2.967 -20.537 -39.993 1.00 85.62 116 GLN A O 1
ATOM 896 N N . THR A 1 117 ? 2.190 -18.704 -41.021 1.00 71.38 117 THR A N 1
ATOM 897 C CA . THR A 1 117 ? 2.266 -17.785 -39.866 1.00 71.38 117 THR A CA 1
ATOM 898 C C . THR A 1 117 ? 1.091 -17.910 -38.898 1.00 71.38 117 THR A C 1
ATOM 900 O O . THR A 1 117 ? 0.921 -17.060 -38.025 1.00 71.38 117 THR A O 1
ATOM 903 N N . ALA A 1 118 ? 0.262 -18.945 -39.053 1.00 68.25 118 ALA A N 1
ATOM 904 C CA . ALA A 1 118 ? -0.806 -19.241 -38.114 1.00 68.25 118 ALA A CA 1
ATOM 905 C C . ALA A 1 118 ? -0.245 -19.469 -36.702 1.00 68.25 118 ALA A C 1
ATOM 907 O O . ALA A 1 118 ? 0.916 -19.830 -36.511 1.00 68.25 118 ALA A O 1
ATOM 908 N N . HIS A 1 119 ? -1.088 -19.222 -35.706 1.00 66.00 119 HIS A N 1
ATOM 909 C CA . HIS A 1 119 ? -0.718 -19.270 -34.300 1.00 66.00 119 HIS A CA 1
ATOM 910 C C . HIS A 1 119 ? -0.268 -20.679 -33.876 1.00 66.00 119 HIS A C 1
ATOM 912 O O . HIS A 1 119 ? -1.088 -21.587 -33.764 1.00 66.00 119 HIS A O 1
ATOM 918 N N . ARG A 1 120 ? 1.038 -20.852 -33.638 1.00 71.12 120 ARG A N 1
ATOM 919 C CA . ARG A 1 120 ? 1.675 -22.100 -33.182 1.00 71.12 120 ARG A CA 1
ATOM 920 C C . ARG A 1 120 ? 1.768 -22.091 -31.655 1.00 71.12 120 ARG A C 1
ATOM 922 O O . ARG A 1 120 ? 2.763 -21.645 -31.084 1.00 71.12 120 ARG A O 1
ATOM 929 N N . GLY A 1 121 ? 0.684 -22.480 -30.984 1.00 65.31 121 GLY A N 1
ATOM 930 C CA . GLY A 1 121 ? 0.653 -22.580 -29.525 1.00 65.31 121 GLY A CA 1
ATOM 931 C C . GLY A 1 121 ? -0.745 -22.727 -28.926 1.00 65.31 121 GLY A C 1
ATOM 932 O O . GLY A 1 121 ? -1.757 -22.441 -29.556 1.00 65.31 121 GLY A O 1
ATOM 933 N N . ARG A 1 122 ? -0.801 -23.120 -27.645 1.00 57.25 122 ARG A N 1
ATOM 934 C CA . ARG A 1 122 ? -2.056 -23.276 -26.875 1.00 57.25 122 ARG A CA 1
ATOM 935 C C . ARG A 1 122 ? -2.761 -21.958 -26.534 1.00 57.25 122 ARG A C 1
ATOM 937 O O . ARG A 1 122 ? -3.867 -21.983 -25.991 1.00 57.25 122 ARG A O 1
ATOM 944 N N . ALA A 1 123 ? -2.128 -20.811 -26.784 1.00 56.69 123 ALA A N 1
ATOM 945 C CA . ALA A 1 123 ? -2.773 -19.523 -26.559 1.00 56.69 123 ALA A CA 1
ATOM 946 C C . ALA A 1 123 ? -3.977 -19.392 -27.505 1.00 56.69 123 ALA A C 1
ATOM 948 O O . ALA A 1 123 ? -3.888 -19.670 -28.694 1.00 56.69 123 ALA A O 1
ATOM 949 N N . LYS A 1 124 ? -5.139 -19.026 -26.967 1.00 58.56 124 LYS A N 1
ATOM 950 C CA . LYS A 1 124 ? -6.345 -18.859 -27.782 1.00 58.56 124 LYS A CA 1
ATOM 951 C C . LYS A 1 124 ? -6.143 -17.671 -28.720 1.00 58.56 124 LYS A C 1
ATOM 953 O O . LYS A 1 124 ? -5.573 -16.665 -28.302 1.00 58.56 124 LYS A O 1
ATOM 958 N N . ALA A 1 125 ? -6.657 -17.769 -29.948 1.00 57.94 125 ALA A N 1
ATOM 959 C CA . ALA A 1 125 ? -6.773 -16.606 -30.822 1.00 57.94 125 ALA A CA 1
ATOM 960 C C . ALA A 1 125 ? -7.442 -15.458 -30.036 1.00 57.94 125 ALA A C 1
ATOM 962 O O . ALA A 1 125 ? -8.412 -15.733 -29.312 1.00 57.94 125 ALA A O 1
ATOM 963 N N . PRO A 1 126 ? -6.934 -14.214 -30.125 1.00 56.69 126 PRO A N 1
ATOM 964 C CA . PRO A 1 126 ? -7.533 -13.095 -29.421 1.00 56.69 126 PRO A CA 1
ATOM 965 C C . PRO A 1 126 ? -9.002 -13.003 -29.827 1.00 56.69 126 PRO A C 1
ATOM 967 O O . PRO A 1 126 ? -9.333 -12.750 -30.984 1.00 56.69 126 PRO A O 1
ATOM 970 N N . LYS A 1 127 ? -9.902 -13.276 -28.881 1.00 67.81 127 LYS A N 1
ATOM 971 C CA . LYS A 1 127 ? -11.325 -13.026 -29.092 1.00 67.81 127 LYS A CA 1
ATOM 972 C C . LYS A 1 127 ? -11.512 -11.521 -29.021 1.00 67.81 127 LYS A C 1
ATOM 974 O O . LYS A 1 127 ? -10.957 -10.901 -28.115 1.00 67.81 127 LYS A O 1
ATOM 979 N N . ALA A 1 128 ? -12.290 -10.954 -29.943 1.00 60.44 128 ALA A N 1
ATOM 980 C CA . ALA A 1 128 ? -12.728 -9.570 -29.837 1.00 60.44 128 ALA A CA 1
ATOM 981 C C . ALA A 1 128 ? -13.393 -9.393 -28.465 1.00 60.44 128 ALA A C 1
ATOM 983 O O . ALA A 1 128 ? -14.486 -9.907 -28.213 1.00 60.44 128 ALA A O 1
ATOM 984 N N . GLY A 1 129 ? -12.663 -8.772 -27.539 1.00 62.44 129 GLY A N 1
ATOM 985 C CA . GLY A 1 129 ? -13.182 -8.436 -26.228 1.00 62.44 129 GLY A CA 1
ATOM 986 C C . GLY A 1 129 ? -14.313 -7.436 -26.396 1.00 62.44 129 GLY A C 1
ATO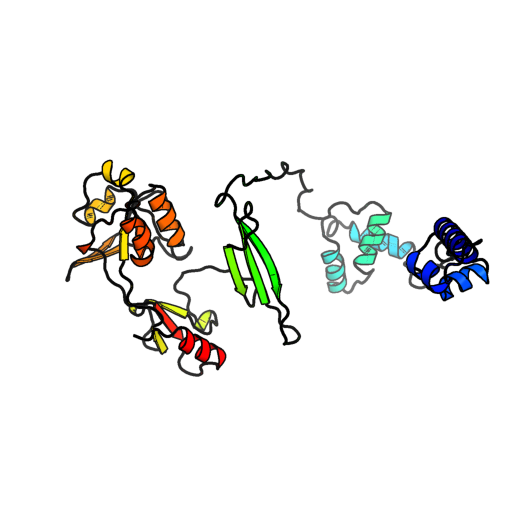M 987 O O . GLY A 1 129 ? -14.370 -6.700 -27.384 1.00 62.44 129 GLY A O 1
ATOM 988 N N . ARG A 1 130 ? -15.217 -7.392 -25.419 1.00 61.91 130 ARG A N 1
ATOM 989 C CA . ARG A 1 130 ? -16.142 -6.265 -25.309 1.00 61.91 130 ARG A CA 1
ATOM 990 C C . ARG A 1 130 ? -15.291 -4.984 -25.345 1.00 61.91 130 ARG A C 1
ATOM 992 O O . ARG A 1 130 ? -14.279 -4.964 -24.638 1.00 61.91 130 ARG A O 1
ATOM 999 N N . PRO A 1 131 ? -15.631 -3.969 -26.165 1.00 57.00 131 PRO A N 1
ATOM 1000 C CA . PRO A 1 131 ? -14.879 -2.723 -26.166 1.00 57.00 131 PRO A CA 1
ATOM 1001 C C . PRO A 1 131 ? -14.749 -2.249 -24.715 1.00 57.00 131 PRO A C 1
ATOM 1003 O O . PRO A 1 131 ? -15.747 -2.317 -23.983 1.00 57.00 131 PRO A O 1
ATOM 1006 N N . PRO A 1 132 ? -13.533 -1.887 -24.265 1.00 55.12 132 PRO A N 1
ATOM 1007 C CA . PRO A 1 132 ? -13.312 -1.504 -22.882 1.00 55.12 132 PRO A CA 1
ATOM 1008 C C . PRO A 1 132 ? -14.311 -0.411 -22.517 1.00 55.12 132 PRO A C 1
ATOM 1010 O O . PRO A 1 132 ? -14.523 0.527 -23.286 1.00 55.12 132 PRO A O 1
ATOM 1013 N N . THR A 1 133 ? -14.974 -0.558 -21.372 1.00 61.66 133 THR A N 1
ATOM 1014 C CA . THR A 1 133 ? -15.846 0.490 -20.852 1.00 61.66 133 THR A CA 1
ATOM 1015 C C . THR A 1 133 ? -15.004 1.734 -20.636 1.00 61.66 133 THR A C 1
ATOM 1017 O O . THR A 1 133 ? -14.116 1.754 -19.785 1.00 61.66 133 THR A O 1
ATOM 1020 N N . THR A 1 134 ? -15.262 2.772 -21.425 1.00 58.78 134 THR A N 1
ATOM 1021 C CA . THR A 1 134 ? -14.622 4.069 -21.241 1.00 58.78 134 THR A CA 1
ATOM 1022 C C . THR A 1 134 ? -15.201 4.684 -19.974 1.00 58.78 134 THR A C 1
ATOM 1024 O O . THR A 1 134 ? -16.327 5.178 -19.967 1.00 58.78 134 THR A O 1
ATOM 1027 N N . HIS A 1 135 ? -14.463 4.601 -18.871 1.00 64.38 135 HIS A N 1
ATOM 1028 C CA . HIS A 1 135 ? -14.827 5.304 -17.649 1.00 64.38 135 HIS A CA 1
ATOM 1029 C C . HIS A 1 135 ? -14.597 6.802 -17.873 1.00 64.38 135 HIS A C 1
ATOM 1031 O O . HIS A 1 135 ? -13.477 7.235 -18.146 1.00 64.38 135 HIS A O 1
ATOM 1037 N N . ILE A 1 136 ? -15.671 7.587 -17.802 1.00 70.69 136 ILE A N 1
ATOM 1038 C CA . ILE A 1 136 ? -15.627 9.047 -17.882 1.00 70.69 136 ILE A CA 1
ATOM 1039 C C . ILE A 1 136 ? -15.709 9.571 -16.450 1.00 70.69 136 ILE A C 1
ATOM 1041 O O . ILE A 1 136 ? -16.634 9.217 -15.725 1.00 70.69 136 ILE A O 1
ATOM 1045 N N . ALA A 1 137 ? -14.744 10.398 -16.051 1.00 73.69 137 ALA A N 1
ATOM 1046 C CA . ALA A 1 137 ? -14.865 11.206 -14.844 1.00 73.69 137 ALA A CA 1
ATOM 1047 C C . ALA A 1 137 ? -15.565 12.518 -15.212 1.00 73.69 137 ALA A C 1
ATOM 1049 O O . ALA A 1 137 ? -15.105 13.227 -16.108 1.00 73.69 137 ALA A O 1
ATOM 1050 N N . CYS A 1 138 ? -16.663 12.825 -14.533 1.00 81.62 138 CYS A N 1
ATOM 1051 C CA . CYS A 1 138 ? -17.466 14.035 -14.687 1.00 81.62 138 CYS A CA 1
ATOM 1052 C C . CYS A 1 138 ? -17.241 15.032 -13.537 1.00 81.62 138 CYS A C 1
ATOM 1054 O O . CYS A 1 138 ? -17.640 16.190 -13.649 1.00 81.62 138 CYS A O 1
ATOM 1056 N N . ALA A 1 139 ? -16.604 14.606 -12.443 1.00 78.81 139 ALA A N 1
ATOM 1057 C CA . ALA A 1 139 ? -16.288 15.448 -11.297 1.00 78.81 139 ALA A CA 1
ATOM 1058 C C . ALA A 1 139 ? -14.959 15.067 -10.625 1.00 78.81 139 ALA A C 1
ATOM 1060 O O . ALA A 1 139 ? -14.298 14.079 -10.958 1.00 78.81 139 ALA A O 1
ATOM 1061 N N . THR A 1 140 ? -14.539 15.886 -9.654 1.00 73.88 140 THR A N 1
ATOM 1062 C CA . THR A 1 140 ? -13.358 15.580 -8.847 1.00 73.88 140 THR A CA 1
ATOM 1063 C C . THR A 1 140 ? -13.602 14.425 -7.870 1.00 73.88 140 THR A C 1
ATOM 1065 O O . THR A 1 140 ? -14.678 14.309 -7.297 1.00 73.88 140 THR A O 1
ATOM 1068 N N . ARG A 1 141 ? -12.569 13.600 -7.646 1.00 72.50 141 ARG A N 1
ATOM 1069 C CA . ARG A 1 141 ? -12.523 12.379 -6.815 1.00 72.50 141 ARG A CA 1
ATOM 1070 C C . ARG A 1 141 ? -13.301 11.163 -7.336 1.00 72.50 141 ARG A C 1
ATOM 1072 O O . ARG A 1 141 ? -13.515 10.230 -6.573 1.00 72.50 141 ARG A O 1
ATOM 1079 N N . GLU A 1 142 ? -13.673 11.136 -8.613 1.00 76.81 142 GLU A N 1
ATOM 1080 C CA . GLU A 1 142 ? -14.360 9.975 -9.204 1.00 76.81 142 GLU A CA 1
ATOM 1081 C C . GLU A 1 142 ? -13.395 8.926 -9.763 1.00 76.81 142 GLU A C 1
ATOM 1083 O O . GLU A 1 142 ? -13.584 7.731 -9.552 1.00 76.81 142 GLU A O 1
ATOM 1088 N N . VAL A 1 143 ? -12.353 9.366 -10.477 1.00 77.94 143 VAL A N 1
ATOM 1089 C CA . VAL A 1 143 ? -11.375 8.471 -11.107 1.00 77.94 143 VAL A CA 1
ATOM 1090 C C . VAL A 1 143 ? -9.974 9.046 -10.948 1.00 77.94 143 VAL A C 1
ATOM 1092 O O . VAL A 1 143 ? -9.706 10.193 -11.321 1.00 77.94 143 VAL A O 1
ATOM 1095 N N . SER A 1 144 ? -9.071 8.215 -10.443 1.00 74.75 144 SER A N 1
ATOM 1096 C CA . SER A 1 144 ? -7.632 8.449 -10.483 1.00 74.75 144 SER A CA 1
ATOM 1097 C C . SER A 1 144 ? -7.012 7.432 -11.431 1.00 74.75 144 SER A C 1
ATOM 1099 O O . SER A 1 144 ? -7.329 6.246 -11.363 1.00 74.75 144 SER A O 1
ATOM 1101 N N . CYS A 1 145 ? -6.151 7.894 -12.325 1.00 73.38 145 CYS A N 1
ATOM 1102 C CA . CYS A 1 145 ? -5.267 7.036 -13.094 1.00 73.38 145 CYS A CA 1
ATOM 1103 C C . CYS A 1 145 ? -3.868 7.095 -12.492 1.00 73.38 145 CYS A C 1
ATOM 1105 O O . CYS A 1 145 ? -3.516 8.046 -11.793 1.00 73.38 145 CYS A O 1
ATOM 1107 N N . TRP A 1 146 ? -3.075 6.071 -12.761 1.00 76.88 146 TRP A N 1
ATOM 1108 C CA . TRP A 1 146 ? -1.664 6.078 -12.433 1.00 76.88 146 TRP A CA 1
ATOM 1109 C C . TRP A 1 146 ? -0.857 5.715 -13.672 1.00 76.88 146 TRP A C 1
ATOM 1111 O O . TRP A 1 146 ? -1.369 5.041 -14.567 1.00 76.88 146 TRP A O 1
ATOM 1121 N N . ASP A 1 147 ? 0.365 6.220 -13.732 1.00 65.56 147 ASP A N 1
ATOM 1122 C CA . ASP A 1 147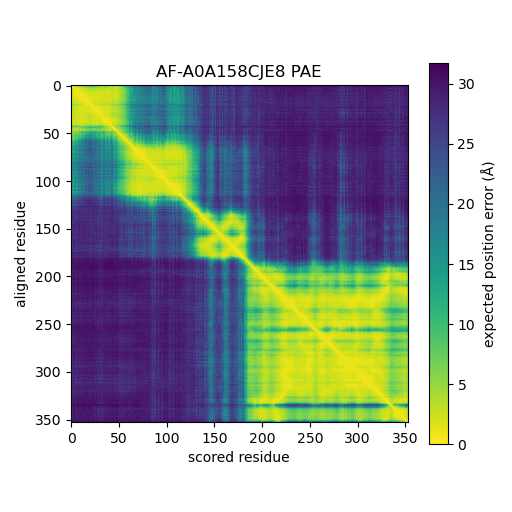 ? 1.325 5.927 -14.788 1.00 65.56 147 ASP A CA 1
ATOM 1123 C C . ASP A 1 147 ? 2.703 5.699 -14.165 1.00 65.56 147 ASP A C 1
ATOM 1125 O O . ASP A 1 147 ? 2.974 6.184 -13.062 1.00 65.56 147 ASP A O 1
ATOM 1129 N N . MET A 1 148 ? 3.559 4.960 -14.862 1.00 66.12 148 MET A N 1
ATOM 1130 C CA . MET A 1 148 ? 4.920 4.664 -14.432 1.00 66.12 148 MET A CA 1
ATOM 1131 C C . MET A 1 148 ? 5.896 5.094 -15.523 1.00 66.12 148 MET A C 1
ATOM 1133 O O . MET A 1 148 ? 5.830 4.616 -16.653 1.00 66.12 148 MET A O 1
ATOM 1137 N N . THR A 1 149 ? 6.824 5.984 -15.176 1.00 66.62 149 THR A N 1
ATOM 1138 C CA . THR A 1 149 ? 7.864 6.463 -16.094 1.00 66.62 149 THR A CA 1
ATOM 1139 C C . THR A 1 149 ? 9.247 6.338 -15.476 1.00 66.62 149 THR A C 1
ATOM 1141 O O . THR A 1 149 ? 9.404 6.344 -14.258 1.00 66.62 149 THR A O 1
ATOM 1144 N N . TYR A 1 150 ? 10.269 6.265 -16.323 1.00 70.56 150 TYR A N 1
ATOM 1145 C CA . TYR A 1 150 ? 11.659 6.226 -15.887 1.00 70.56 150 TYR A CA 1
ATOM 1146 C C . TYR A 1 150 ? 12.172 7.637 -15.610 1.00 70.56 150 TYR A C 1
ATOM 1148 O O . TYR A 1 150 ? 11.979 8.547 -16.422 1.00 70.56 150 TYR A O 1
ATOM 1156 N N . LEU A 1 151 ? 12.857 7.809 -14.485 1.00 71.81 151 LEU A N 1
ATOM 1157 C CA . LEU A 1 151 ? 13.666 8.982 -14.201 1.00 71.81 151 LEU A CA 1
ATOM 1158 C C . LEU A 1 151 ? 15.135 8.676 -14.509 1.00 71.81 151 LEU A C 1
ATOM 1160 O O . LEU A 1 151 ? 15.642 7.625 -14.096 1.00 71.81 151 LEU A O 1
ATOM 1164 N N . PRO A 1 152 ? 15.828 9.580 -15.220 1.00 60.75 152 PRO A N 1
ATOM 1165 C CA . PRO A 1 152 ? 17.251 9.431 -15.470 1.00 60.75 152 PRO A CA 1
ATOM 1166 C C . PRO A 1 152 ? 18.029 9.537 -14.153 1.00 60.75 152 PRO A C 1
ATOM 1168 O O . PRO A 1 152 ? 17.752 10.415 -13.336 1.00 60.75 152 PRO A O 1
ATOM 1171 N N . ALA A 1 153 ? 19.019 8.665 -13.970 1.00 70.56 153 ALA A N 1
ATOM 1172 C CA . ALA A 1 153 ? 20.005 8.775 -12.901 1.00 70.56 153 ALA A CA 1
ATOM 1173 C C . ALA A 1 153 ? 21.346 9.274 -13.464 1.00 70.56 153 ALA A C 1
ATOM 1175 O O . ALA A 1 153 ? 21.664 9.050 -14.632 1.00 70.56 153 ALA A O 1
ATOM 1176 N N . GLU A 1 154 ? 22.154 9.927 -12.625 1.00 71.94 154 GLU A N 1
ATOM 1177 C CA . GLU A 1 154 ? 23.523 10.336 -12.987 1.00 71.94 154 GLU A CA 1
ATOM 1178 C C . GLU A 1 154 ? 24.482 9.138 -13.096 1.00 71.94 154 GLU A C 1
ATOM 1180 O O . GLU A 1 154 ? 25.532 9.220 -13.735 1.00 71.94 154 GLU A O 1
ATOM 1185 N N . VAL A 1 155 ? 24.109 8.003 -12.499 1.00 60.25 155 VAL A N 1
ATOM 1186 C CA . VAL A 1 155 ? 24.882 6.763 -12.527 1.00 60.25 155 VAL A CA 1
ATOM 1187 C C . VAL A 1 155 ? 24.456 5.922 -13.727 1.00 60.25 155 VAL A C 1
ATOM 1189 O O . VAL A 1 155 ? 23.307 5.493 -13.844 1.00 60.25 155 VAL A O 1
ATOM 1192 N N . VAL A 1 156 ? 25.404 5.660 -14.626 1.00 43.00 156 VAL A N 1
ATOM 1193 C CA . VAL A 1 156 ? 25.180 4.846 -15.827 1.00 43.00 156 VAL A CA 1
ATOM 1194 C C . VAL A 1 156 ? 24.703 3.445 -15.436 1.00 43.00 156 VAL A C 1
ATOM 1196 O O . VAL A 1 156 ? 25.373 2.746 -14.681 1.00 43.00 156 VAL A O 1
ATOM 1199 N N . GLY A 1 157 ? 23.561 3.027 -15.988 1.00 46.59 157 GLY A N 1
ATOM 1200 C CA . GLY A 1 157 ? 22.957 1.718 -15.714 1.00 46.59 157 GLY A CA 1
ATOM 1201 C C . GLY A 1 157 ? 21.956 1.704 -14.555 1.00 46.59 157 GLY A C 1
ATOM 1202 O O . GLY A 1 157 ? 21.399 0.647 -14.274 1.00 46.59 157 GLY A O 1
ATOM 1203 N N . GLN A 1 158 ? 21.719 2.845 -13.902 1.00 60.25 158 GLN A N 1
ATOM 1204 C CA . GLN A 1 158 ? 20.642 3.013 -12.929 1.00 60.25 158 GLN A CA 1
ATOM 1205 C C . GLN A 1 158 ? 19.514 3.868 -13.507 1.00 60.25 158 GLN A C 1
ATOM 1207 O O . GLN A 1 158 ? 19.732 4.816 -14.264 1.00 60.25 158 GLN A O 1
ATOM 1212 N N . TRP A 1 159 ? 18.292 3.525 -13.129 1.00 57.94 159 TRP A N 1
ATOM 1213 C CA . TRP A 1 159 ? 17.078 4.269 -13.438 1.00 57.94 159 TRP A CA 1
ATOM 1214 C C . TRP A 1 159 ? 16.114 4.091 -12.279 1.00 57.94 159 TRP A C 1
ATOM 1216 O O . TRP A 1 159 ? 16.062 3.025 -11.669 1.00 57.94 159 TRP A O 1
ATOM 1226 N N . PHE A 1 160 ? 15.350 5.138 -11.996 1.00 71.31 160 PHE A N 1
ATOM 1227 C CA . PHE A 1 160 ? 14.297 5.083 -10.993 1.00 71.31 160 PHE A CA 1
ATOM 1228 C C . PHE A 1 160 ? 12.932 5.040 -11.672 1.00 71.31 160 PHE A C 1
ATOM 1230 O O . PHE A 1 160 ? 12.729 5.646 -12.725 1.00 71.31 160 PHE A O 1
ATOM 1237 N N . TYR A 1 161 ? 11.984 4.355 -11.054 1.00 70.38 161 TYR A N 1
ATOM 1238 C CA . TYR A 1 161 ? 10.600 4.255 -11.488 1.00 70.38 161 TYR A CA 1
ATOM 1239 C C . TYR A 1 161 ? 9.774 5.305 -10.753 1.00 70.38 161 TYR A C 1
ATOM 1241 O O . TYR A 1 161 ? 9.525 5.180 -9.558 1.00 70.38 161 TYR A O 1
ATOM 1249 N N . LEU A 1 162 ? 9.347 6.350 -11.457 1.00 76.44 162 LEU A N 1
ATOM 1250 C CA . LEU A 1 162 ? 8.396 7.330 -10.949 1.00 76.44 162 LEU A CA 1
ATOM 1251 C C . LEU A 1 162 ? 6.975 6.838 -11.218 1.00 76.44 162 LEU A C 1
ATOM 1253 O O . LEU A 1 162 ? 6.529 6.798 -12.365 1.00 76.44 162 LEU A O 1
ATOM 1257 N N . TYR A 1 163 ? 6.257 6.535 -10.146 1.00 76.06 163 TYR A N 1
ATOM 1258 C CA . TYR A 1 163 ? 4.826 6.291 -10.149 1.00 76.06 163 TYR A CA 1
ATOM 1259 C C . TYR A 1 163 ? 4.111 7.618 -9.928 1.00 76.06 163 TYR A C 1
ATOM 1261 O O . TYR A 1 163 ? 4.317 8.291 -8.920 1.00 76.06 163 TYR A O 1
ATOM 1269 N N . LEU A 1 164 ? 3.259 8.007 -10.869 1.00 75.44 164 LEU A N 1
ATOM 1270 C CA . LEU A 1 164 ? 2.449 9.218 -10.794 1.00 75.44 164 LEU A CA 1
ATOM 1271 C C . LEU A 1 164 ? 0.989 8.841 -10.645 1.00 75.44 164 LEU A C 1
ATOM 1273 O O . LEU A 1 164 ? 0.465 8.097 -11.462 1.00 75.44 164 LEU A O 1
ATOM 1277 N N . ILE A 1 165 ? 0.309 9.416 -9.658 1.00 81.62 165 ILE A N 1
ATOM 1278 C CA . ILE A 1 165 ? -1.139 9.308 -9.502 1.00 81.62 165 ILE A CA 1
ATOM 1279 C C . ILE A 1 165 ? -1.753 10.619 -9.980 1.00 81.62 165 ILE A C 1
ATOM 1281 O O . ILE A 1 165 ? -1.550 11.687 -9.397 1.00 81.62 165 ILE A O 1
ATOM 1285 N N . LEU A 1 166 ? -2.522 10.533 -11.055 1.00 79.56 166 LEU A N 1
ATOM 1286 C CA . LEU A 1 166 ? -3.198 11.638 -11.711 1.00 79.56 166 LEU A CA 1
ATOM 1287 C C . LEU A 1 166 ? -4.694 11.538 -11.457 1.00 79.56 166 LEU A C 1
ATOM 1289 O O . LEU A 1 166 ? -5.340 10.525 -11.710 1.00 79.56 166 LEU A O 1
ATOM 1293 N N . HIS A 1 167 ? -5.281 12.631 -11.003 1.00 83.81 167 HIS A N 1
ATOM 1294 C CA . HIS A 1 167 ? -6.723 12.722 -10.908 1.00 83.81 167 HIS A CA 1
ATOM 1295 C C . HIS A 1 167 ? -7.319 13.064 -12.289 1.00 83.81 167 HIS A C 1
ATOM 1297 O O . HIS A 1 167 ? -7.036 14.128 -12.851 1.00 83.81 167 HIS A O 1
ATOM 1303 N N . LEU A 1 168 ? -8.150 12.169 -12.841 1.00 79.25 168 LEU A N 1
ATOM 1304 C CA . LEU A 1 168 ? -8.505 12.150 -14.267 1.00 79.25 168 LEU A CA 1
ATOM 1305 C C . LEU A 1 168 ? -9.275 13.399 -14.722 1.00 79.25 168 LEU A C 1
ATOM 1307 O O . LEU A 1 168 ? -9.000 13.924 -15.800 1.00 79.25 168 LEU A O 1
ATOM 1311 N N . TYR A 1 169 ? -10.206 13.902 -13.905 1.00 76.56 169 TYR A N 1
ATOM 1312 C CA . TYR A 1 169 ? -11.029 15.063 -14.269 1.00 76.56 169 TYR A CA 1
ATOM 1313 C C . TYR A 1 169 ? -10.265 16.393 -14.159 1.00 76.56 169 TYR A C 1
ATOM 1315 O O . TYR A 1 169 ? -10.359 17.237 -15.043 1.00 76.56 169 TYR A O 1
ATOM 1323 N N . SER A 1 170 ? -9.458 16.585 -13.108 1.00 80.06 170 SER A N 1
ATOM 1324 C CA . SER A 1 170 ? -8.714 17.846 -12.912 1.00 80.06 170 SER A CA 1
ATOM 1325 C C . SER A 1 170 ? -7.350 17.882 -13.598 1.00 80.06 170 SER A C 1
ATOM 1327 O O . SER A 1 170 ? -6.727 18.941 -13.624 1.00 80.06 170 SER A O 1
ATOM 1329 N N . ARG A 1 171 ? -6.866 16.737 -14.104 1.00 78.12 171 ARG A N 1
ATOM 1330 C CA . ARG A 1 171 ? -5.532 16.563 -14.705 1.00 78.12 171 ARG A CA 1
ATOM 1331 C C . ARG A 1 171 ? -4.377 16.966 -13.781 1.00 78.12 171 ARG A C 1
ATOM 1333 O O . ARG A 1 171 ? -3.290 17.285 -14.247 1.00 78.12 171 ARG A O 1
ATOM 1340 N N . LYS A 1 172 ? -4.608 16.952 -12.464 1.00 74.94 172 LYS A N 1
ATOM 1341 C CA . LYS A 1 172 ? -3.588 17.264 -11.458 1.00 74.94 172 LYS A CA 1
ATOM 1342 C C . LYS A 1 172 ? -2.947 15.991 -10.933 1.00 74.94 172 LYS A C 1
ATOM 1344 O O . LYS A 1 172 ? -3.641 14.999 -10.705 1.00 74.94 172 LYS A O 1
ATOM 1349 N N . ILE A 1 173 ? -1.643 16.061 -10.692 1.00 78.94 173 ILE A N 1
ATOM 1350 C CA . ILE A 1 173 ? -0.921 15.057 -9.914 1.00 78.94 173 ILE A CA 1
ATOM 1351 C C . ILE A 1 173 ? -1.414 15.173 -8.470 1.00 78.94 173 ILE A C 1
ATOM 1353 O O . ILE A 1 173 ? -1.408 16.261 -7.893 1.00 78.94 173 ILE A O 1
ATOM 1357 N N . VAL A 1 174 ? -1.898 14.066 -7.921 1.00 82.19 174 VAL A N 1
ATOM 1358 C CA . VAL A 1 174 ? -2.431 13.974 -6.553 1.00 82.19 174 VAL A CA 1
ATOM 1359 C C . VAL A 1 174 ? -1.584 13.083 -5.650 1.00 82.19 174 VAL A C 1
ATOM 1361 O O . VAL A 1 174 ? -1.767 13.113 -4.438 1.00 82.19 174 VAL A O 1
ATOM 1364 N N . GLY A 1 175 ? -0.640 12.339 -6.224 1.00 77.62 175 GLY A N 1
ATOM 1365 C CA . GLY A 1 175 ? 0.359 11.556 -5.506 1.00 77.62 175 GLY A CA 1
ATOM 1366 C C . GLY A 1 175 ? 1.498 11.172 -6.441 1.00 77.62 175 GLY A C 1
ATOM 1367 O O . GLY A 1 175 ? 1.308 11.127 -7.658 1.00 77.62 175 GLY A O 1
ATOM 1368 N N . TRP A 1 176 ? 2.681 10.940 -5.885 1.00 79.50 176 TRP A N 1
ATOM 1369 C CA . TRP A 1 176 ? 3.822 10.435 -6.636 1.00 79.50 176 TRP A CA 1
ATOM 1370 C C . TRP A 1 176 ? 4.777 9.681 -5.715 1.00 79.50 176 TRP A C 1
ATOM 1372 O O . TRP A 1 176 ? 4.914 10.040 -4.546 1.00 79.50 176 TRP A O 1
ATOM 1382 N N . GLU A 1 177 ? 5.427 8.655 -6.252 1.00 79.50 177 GLU A N 1
ATOM 1383 C CA . GLU A 1 177 ? 6.427 7.845 -5.555 1.00 79.50 177 GLU A CA 1
ATOM 1384 C C . GLU A 1 177 ? 7.554 7.470 -6.516 1.00 79.50 177 GLU A C 1
ATOM 1386 O O . GLU A 1 177 ? 7.326 7.340 -7.716 1.00 79.50 177 GLU A O 1
ATOM 1391 N N . VAL A 1 178 ? 8.770 7.301 -6.001 1.00 79.75 178 VAL A N 1
ATOM 1392 C CA . VAL A 1 178 ? 9.941 6.914 -6.794 1.00 79.75 178 VAL A CA 1
ATOM 1393 C C . VAL A 1 178 ? 10.532 5.644 -6.198 1.00 79.75 178 VAL A C 1
ATOM 1395 O O . VAL A 1 178 ? 10.807 5.608 -5.002 1.00 79.75 178 VAL A O 1
ATOM 1398 N N . HIS A 1 179 ? 10.726 4.627 -7.033 1.00 73.75 179 HIS A N 1
ATOM 1399 C CA . HIS A 1 179 ? 11.193 3.299 -6.635 1.00 73.75 179 HIS A CA 1
ATOM 1400 C C . HIS A 1 179 ? 12.427 2.884 -7.441 1.00 73.75 179 HIS A C 1
ATOM 1402 O O . HIS A 1 179 ? 12.610 3.315 -8.578 1.00 73.75 179 HIS A O 1
ATOM 1408 N N . GLU A 1 180 ? 13.288 2.050 -6.863 1.00 73.12 180 GLU A N 1
ATOM 1409 C CA . GLU A 1 180 ? 14.504 1.532 -7.520 1.00 73.12 180 GLU A CA 1
ATOM 1410 C C . GLU A 1 180 ? 14.238 0.262 -8.361 1.00 73.12 180 GLU A C 1
ATOM 1412 O O . GLU A 1 180 ? 15.046 -0.087 -9.221 1.00 73.12 180 GLU A O 1
ATOM 1417 N N . GLY A 1 181 ? 13.085 -0.392 -8.164 1.00 64.31 181 GLY A N 1
ATOM 1418 C CA . GLY A 1 181 ? 12.631 -1.602 -8.866 1.00 64.31 181 GLY A CA 1
ATOM 1419 C C . GLY A 1 181 ? 11.133 -1.565 -9.210 1.00 64.31 181 GLY A C 1
ATOM 1420 O O . GLY A 1 181 ? 10.416 -0.651 -8.799 1.00 64.31 181 GLY A O 1
ATOM 1421 N N . ASP A 1 182 ? 10.658 -2.538 -9.993 1.00 55.31 182 ASP A N 1
ATOM 1422 C CA . ASP A 1 182 ? 9.263 -2.664 -10.447 1.00 55.31 182 ASP A CA 1
ATOM 1423 C C . ASP A 1 182 ? 8.375 -3.530 -9.522 1.00 55.31 182 ASP A C 1
ATOM 1425 O O . ASP A 1 182 ? 7.207 -3.783 -9.832 1.00 55.31 182 ASP A O 1
ATOM 1429 N N . ASP A 1 183 ? 8.883 -3.955 -8.360 1.00 53.97 183 ASP A N 1
ATOM 1430 C CA . ASP A 1 183 ? 8.217 -4.859 -7.421 1.00 53.97 183 ASP A CA 1
ATOM 1431 C C . ASP A 1 183 ? 7.513 -4.127 -6.265 1.00 53.97 183 ASP A C 1
ATOM 1433 O O . ASP A 1 183 ? 7.927 -4.129 -5.108 1.00 53.97 183 ASP A O 1
ATOM 1437 N N . ALA A 1 184 ? 6.342 -3.551 -6.535 1.00 42.25 184 ALA A N 1
ATOM 1438 C CA . ALA A 1 184 ? 5.458 -3.086 -5.465 1.00 42.25 184 ALA A CA 1
ATOM 1439 C C . ALA A 1 184 ? 4.748 -4.272 -4.765 1.00 42.25 184 ALA A C 1
ATOM 1441 O O . ALA A 1 184 ? 3.539 -4.474 -4.909 1.00 42.25 184 ALA A O 1
ATOM 1442 N N . THR A 1 185 ? 5.479 -5.083 -3.994 1.00 40.81 185 THR A N 1
ATOM 1443 C CA . THR A 1 185 ? 4.894 -6.099 -3.101 1.00 40.81 185 THR A CA 1
ATOM 1444 C C . THR A 1 185 ? 4.508 -5.466 -1.763 1.00 40.81 185 THR A C 1
ATOM 1446 O O . THR A 1 185 ? 5.330 -5.322 -0.864 1.00 40.81 185 THR A O 1
ATOM 1449 N N . VAL A 1 186 ? 3.233 -5.102 -1.589 1.00 45.44 186 VAL A N 1
ATOM 1450 C CA . VAL A 1 186 ? 2.696 -4.689 -0.278 1.00 45.44 186 VAL A CA 1
ATOM 1451 C C . VAL A 1 186 ? 2.317 -5.942 0.526 1.00 45.44 186 VAL A C 1
ATOM 1453 O O . VAL A 1 186 ? 1.145 -6.312 0.606 1.00 45.44 186 VAL A O 1
ATOM 1456 N N . ASP A 1 187 ? 3.311 -6.630 1.095 1.00 48.59 187 ASP A N 1
ATOM 1457 C CA . ASP A 1 187 ? 3.094 -7.647 2.135 1.00 48.59 187 ASP A CA 1
ATOM 1458 C C . ASP A 1 187 ? 3.335 -7.008 3.508 1.00 48.59 187 ASP A C 1
ATOM 1460 O O . ASP A 1 187 ? 4.474 -6.786 3.910 1.00 48.59 187 ASP A O 1
ATOM 1464 N N . ALA A 1 188 ? 2.264 -6.692 4.246 1.00 48.91 188 ALA A N 1
ATOM 1465 C CA . ALA A 1 188 ? 2.368 -6.164 5.612 1.00 48.91 188 ALA A CA 1
ATOM 1466 C C . ALA A 1 188 ? 2.566 -7.285 6.659 1.00 48.91 188 ALA A C 1
ATOM 1468 O O . ALA A 1 188 ? 2.247 -7.122 7.839 1.00 48.91 188 ALA A O 1
ATOM 1469 N N . GLY A 1 189 ? 3.051 -8.453 6.227 1.00 55.03 189 GLY A N 1
ATOM 1470 C CA . GLY A 1 189 ? 3.388 -9.588 7.077 1.00 55.03 189 GLY A CA 1
ATOM 1471 C C . GLY A 1 189 ? 4.612 -9.366 7.972 1.00 55.03 189 GLY A C 1
ATOM 1472 O O . GLY A 1 189 ? 5.384 -8.419 7.832 1.00 55.03 189 GLY A O 1
ATOM 1473 N N . LEU A 1 190 ? 4.804 -10.285 8.924 1.00 57.84 190 LEU A N 1
ATOM 1474 C CA . LEU A 1 190 ? 6.012 -10.353 9.749 1.00 57.84 190 LEU A CA 1
ATOM 1475 C C . LEU A 1 190 ? 7.167 -10.954 8.929 1.00 57.84 190 LEU A C 1
ATOM 1477 O O . LEU A 1 190 ? 7.529 -12.110 9.115 1.00 57.84 190 LEU A O 1
ATOM 1481 N N . THR A 1 191 ? 7.731 -10.166 8.018 1.00 62.84 191 THR A N 1
ATOM 1482 C CA . THR A 1 191 ? 8.852 -10.570 7.155 1.00 62.84 191 THR A CA 1
ATOM 1483 C C . THR A 1 191 ? 10.174 -10.623 7.926 1.00 62.84 191 THR A C 1
ATOM 1485 O O . THR A 1 191 ? 10.493 -9.692 8.675 1.00 62.84 191 THR A O 1
ATOM 1488 N N . ASP A 1 192 ? 10.956 -11.693 7.775 1.00 66.56 192 ASP A N 1
ATOM 1489 C CA . ASP A 1 192 ? 12.326 -11.728 8.293 1.00 66.56 192 ASP A CA 1
ATOM 1490 C C . ASP A 1 192 ? 13.235 -10.937 7.345 1.00 66.56 192 ASP A C 1
ATOM 1492 O O . ASP A 1 192 ? 13.549 -11.376 6.240 1.00 66.56 192 ASP A O 1
ATOM 1496 N N . ILE A 1 193 ? 13.646 -9.743 7.780 1.00 64.44 193 ILE A N 1
ATOM 1497 C CA . ILE A 1 193 ? 14.486 -8.855 6.969 1.00 64.44 193 ILE A CA 1
ATOM 1498 C C . ILE A 1 193 ? 15.850 -9.479 6.641 1.00 64.44 193 ILE A C 1
ATOM 1500 O O . ILE A 1 193 ? 16.461 -9.098 5.652 1.00 64.44 193 ILE A O 1
ATOM 1504 N N . VAL A 1 194 ? 16.328 -10.439 7.441 1.00 65.88 194 VAL A N 1
ATOM 1505 C CA . VAL A 1 194 ? 17.609 -11.116 7.210 1.00 65.88 194 VAL A CA 1
ATOM 1506 C C . VAL A 1 194 ? 17.460 -12.183 6.135 1.00 65.88 194 VAL A C 1
ATOM 1508 O O . VAL A 1 194 ? 18.277 -12.236 5.217 1.00 65.88 194 VAL A O 1
ATOM 1511 N N . GLU A 1 195 ? 16.425 -13.019 6.239 1.00 64.88 195 GLU A N 1
ATOM 1512 C CA . GLU A 1 195 ? 16.146 -14.076 5.259 1.00 64.88 195 GLU A CA 1
ATOM 1513 C C . GLU A 1 195 ? 15.845 -13.481 3.877 1.00 64.88 195 GLU A C 1
ATOM 1515 O O . GLU A 1 195 ? 16.413 -13.911 2.873 1.00 64.88 195 GLU A O 1
ATOM 1520 N N . GLU A 1 196 ? 15.039 -12.419 3.850 1.00 64.19 196 GLU A N 1
ATOM 1521 C CA . GLU A 1 196 ? 14.592 -11.746 2.626 1.00 64.19 196 GLU A CA 1
ATOM 1522 C C . GLU A 1 196 ? 15.549 -10.633 2.157 1.00 64.19 196 GLU A C 1
ATOM 1524 O O . GLU A 1 196 ? 15.271 -9.939 1.184 1.00 64.19 196 GLU A O 1
ATOM 1529 N N . ARG A 1 197 ? 16.706 -10.480 2.819 1.00 68.31 197 ARG A N 1
ATOM 1530 C CA . ARG A 1 197 ? 17.793 -9.555 2.440 1.00 68.3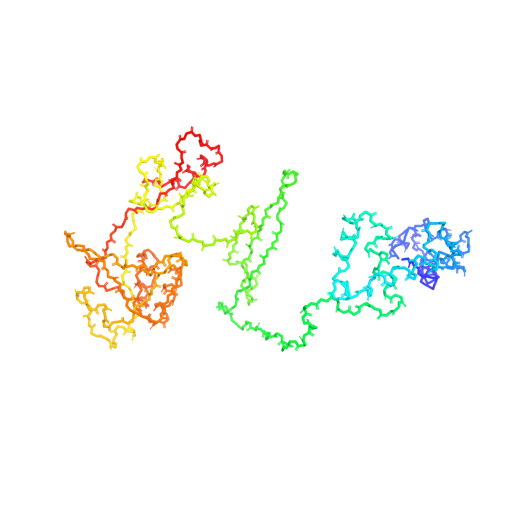1 197 ARG A CA 1
ATOM 1531 C C . ARG A 1 197 ? 17.391 -8.073 2.369 1.00 68.31 197 ARG A C 1
ATOM 1533 O O . ARG A 1 197 ? 17.958 -7.323 1.578 1.00 68.31 197 ARG A O 1
ATOM 1540 N N . TYR A 1 198 ? 16.465 -7.642 3.221 1.00 67.19 198 TYR A N 1
ATOM 1541 C CA . TYR A 1 198 ? 16.150 -6.227 3.415 1.00 67.19 198 TYR A CA 1
ATOM 1542 C C . TYR A 1 198 ? 17.163 -5.551 4.350 1.00 67.19 198 TYR A C 1
ATOM 1544 O O . TYR A 1 198 ? 17.569 -6.115 5.368 1.00 67.19 198 TYR A O 1
ATOM 1552 N N . ASP A 1 199 ? 17.508 -4.296 4.057 1.00 69.62 199 ASP A N 1
ATOM 1553 C CA . ASP A 1 199 ? 18.445 -3.510 4.873 1.00 69.62 199 ASP A CA 1
ATOM 1554 C C . ASP A 1 199 ? 17.854 -3.083 6.231 1.00 69.62 199 ASP A C 1
ATOM 1556 O O . ASP A 1 199 ? 18.567 -2.986 7.235 1.00 69.62 199 ASP A O 1
ATOM 1560 N N . ALA A 1 200 ? 16.542 -2.832 6.279 1.00 71.56 200 ALA A N 1
ATOM 1561 C CA . ALA A 1 200 ? 15.806 -2.448 7.479 1.00 71.56 200 ALA A CA 1
ATOM 1562 C C . ALA A 1 200 ? 14.312 -2.782 7.356 1.00 71.56 200 ALA A C 1
ATOM 1564 O O . ALA A 1 200 ? 13.787 -2.957 6.260 1.00 71.56 200 ALA A O 1
ATOM 1565 N N . GLY A 1 201 ? 13.614 -2.825 8.489 1.00 71.50 201 GLY A N 1
ATOM 1566 C CA . GLY A 1 201 ? 12.156 -2.911 8.552 1.00 71.50 201 GLY A CA 1
ATOM 1567 C C . GLY A 1 201 ? 11.560 -1.806 9.419 1.00 71.50 201 GLY A C 1
ATOM 1568 O O . GLY A 1 201 ? 12.257 -1.180 10.217 1.00 71.50 201 GLY A O 1
ATOM 1569 N N . VAL A 1 202 ? 10.252 -1.579 9.296 1.00 74.94 202 VAL A N 1
ATOM 1570 C CA . VAL A 1 202 ? 9.493 -0.673 10.171 1.00 74.94 202 VAL A CA 1
ATOM 1571 C C . VAL A 1 202 ? 8.408 -1.464 10.887 1.00 74.94 202 VAL A C 1
ATOM 1573 O O . VAL A 1 202 ? 7.607 -2.139 10.244 1.00 74.94 202 VAL A O 1
ATOM 1576 N N . ARG A 1 203 ? 8.379 -1.395 12.220 1.00 74.88 203 ARG A N 1
ATOM 1577 C CA . ARG A 1 203 ? 7.423 -2.129 13.068 1.00 74.88 203 ARG A CA 1
ATOM 1578 C C . ARG A 1 203 ? 7.035 -1.342 14.309 1.00 74.88 203 ARG A C 1
ATOM 1580 O O . ARG A 1 203 ? 7.721 -0.395 14.684 1.00 74.88 203 ARG A O 1
ATOM 1587 N N . PHE A 1 204 ? 5.963 -1.765 14.975 1.00 76.81 204 PHE A N 1
ATOM 1588 C CA . PHE A 1 204 ? 5.690 -1.324 16.341 1.00 76.81 204 PHE A CA 1
ATOM 1589 C C . PHE A 1 204 ? 6.846 -1.730 17.265 1.00 76.81 204 PHE A C 1
ATOM 1591 O O . PHE A 1 204 ? 7.418 -2.813 17.119 1.00 76.81 204 PHE A O 1
ATOM 1598 N N . GLY A 1 205 ? 7.209 -0.848 18.200 1.00 76.50 205 GLY A N 1
ATOM 1599 C CA . GLY A 1 205 ? 8.400 -1.028 19.040 1.00 76.50 205 GLY A CA 1
ATOM 1600 C C . GLY A 1 205 ? 8.422 -2.331 19.851 1.00 76.50 205 GLY A C 1
ATOM 1601 O O . GLY A 1 205 ? 9.485 -2.892 20.099 1.00 76.50 205 GLY A O 1
ATOM 1602 N N . ASP A 1 206 ? 7.254 -2.847 20.227 1.00 80.06 206 ASP A N 1
ATOM 1603 C CA . ASP A 1 206 ? 7.082 -4.100 20.969 1.00 80.06 206 ASP A CA 1
ATOM 1604 C C . ASP A 1 206 ? 7.170 -5.371 20.103 1.00 80.06 206 ASP A C 1
ATOM 1606 O O . ASP A 1 206 ? 7.242 -6.474 20.644 1.00 80.06 206 ASP A O 1
ATOM 1610 N N . GLN A 1 207 ? 7.217 -5.234 18.774 1.00 76.44 207 GLN A N 1
ATOM 1611 C CA . GLN A 1 207 ? 7.310 -6.341 17.811 1.00 76.44 207 GLN A CA 1
ATOM 1612 C C . GLN A 1 207 ? 8.735 -6.581 17.286 1.00 76.44 207 GLN A C 1
ATOM 1614 O O . GLN A 1 207 ? 8.943 -7.412 16.394 1.00 76.44 207 GLN A O 1
ATOM 1619 N N . ILE A 1 208 ? 9.724 -5.847 17.800 1.00 78.56 208 ILE A N 1
ATOM 1620 C CA . ILE A 1 208 ? 11.114 -5.929 17.345 1.00 78.56 208 ILE A CA 1
ATOM 1621 C C . ILE A 1 208 ? 11.897 -6.924 18.205 1.00 78.56 208 ILE A C 1
ATOM 1623 O O . ILE A 1 208 ? 11.813 -6.929 19.434 1.00 78.56 208 ILE A O 1
ATOM 1627 N N . ALA A 1 209 ? 12.682 -7.781 17.549 1.00 77.06 209 ALA A N 1
ATOM 1628 C CA . ALA A 1 209 ? 13.520 -8.761 18.226 1.00 77.06 209 ALA A CA 1
ATOM 1629 C C . ALA A 1 209 ? 14.639 -8.082 19.038 1.00 77.06 209 ALA A C 1
ATOM 1631 O O . ALA A 1 209 ? 15.253 -7.111 18.600 1.00 77.06 209 ALA A O 1
ATOM 1632 N N . LYS A 1 210 ? 14.954 -8.634 20.220 1.00 74.50 210 LYS A N 1
ATOM 1633 C CA . LYS A 1 210 ? 15.901 -8.041 21.192 1.00 74.50 210 LYS A CA 1
ATOM 1634 C C . LYS A 1 210 ? 17.323 -7.813 20.659 1.00 74.50 210 LYS A C 1
ATOM 1636 O O . LYS A 1 210 ? 18.075 -7.053 21.254 1.00 74.50 210 LYS A O 1
ATOM 1641 N N . ASN A 1 211 ? 17.716 -8.511 19.599 1.00 77.19 211 ASN A N 1
ATOM 1642 C CA . ASN A 1 211 ? 19.049 -8.462 18.996 1.00 77.19 211 ASN A CA 1
ATOM 1643 C C . ASN A 1 211 ? 19.164 -7.469 17.824 1.00 77.19 211 ASN A C 1
ATOM 1645 O O . ASN A 1 211 ? 20.199 -7.443 17.158 1.00 77.19 211 ASN A O 1
ATOM 1649 N N . MET A 1 212 ? 18.124 -6.681 17.550 1.00 83.06 212 MET A N 1
ATOM 1650 C CA . MET A 1 212 ? 18.106 -5.690 16.475 1.00 83.06 212 MET A CA 1
ATOM 1651 C C . MET A 1 212 ? 18.295 -4.279 17.035 1.00 83.06 212 MET A C 1
ATOM 1653 O O . MET A 1 212 ? 17.833 -3.964 18.132 1.00 83.06 212 MET A O 1
ATOM 1657 N N . ALA A 1 213 ? 18.976 -3.420 16.276 1.00 86.50 213 ALA A N 1
ATOM 1658 C CA . ALA A 1 213 ? 18.964 -1.991 16.562 1.00 86.50 213 ALA A CA 1
ATOM 1659 C C . ALA A 1 213 ? 17.590 -1.440 16.166 1.00 86.50 213 ALA A C 1
ATOM 1661 O O . ALA A 1 213 ? 17.089 -1.797 15.103 1.00 86.50 213 ALA A O 1
ATOM 1662 N N . ALA A 1 214 ? 16.989 -0.595 17.004 1.00 88.38 214 ALA A N 1
ATOM 1663 C CA . ALA A 1 214 ? 15.676 -0.003 16.768 1.00 88.38 214 ALA A CA 1
ATOM 1664 C C . ALA A 1 214 ? 15.697 1.487 17.111 1.00 88.38 214 ALA A C 1
ATOM 1666 O O . ALA A 1 214 ? 16.141 1.874 18.193 1.00 88.38 214 ALA A O 1
ATOM 1667 N N . VAL A 1 215 ? 15.205 2.322 16.200 1.00 87.88 215 VAL A N 1
ATOM 1668 C CA . VAL A 1 215 ? 15.136 3.776 16.364 1.00 87.88 215 VAL A CA 1
ATOM 1669 C C . VAL A 1 215 ? 13.681 4.216 16.205 1.00 87.88 215 VAL A C 1
ATOM 1671 O O . VAL A 1 215 ? 13.068 3.873 15.195 1.00 87.88 215 VAL A O 1
ATOM 1674 N N . PRO A 1 216 ? 13.102 4.961 17.166 1.00 85.62 216 PRO A N 1
ATOM 1675 C CA . PRO A 1 216 ? 11.732 5.449 17.045 1.00 85.62 216 PRO A CA 1
ATOM 1676 C C . PRO A 1 216 ? 11.622 6.437 15.882 1.00 85.62 216 PRO A C 1
ATOM 1678 O O . PRO A 1 216 ? 12.432 7.360 15.770 1.00 85.62 216 PRO A O 1
ATOM 1681 N N . ILE A 1 217 ? 10.605 6.259 15.041 1.00 81.12 217 ILE A N 1
ATOM 1682 C CA . ILE A 1 217 ? 10.298 7.128 13.891 1.00 81.12 217 ILE A CA 1
ATOM 1683 C C . ILE A 1 217 ? 8.895 7.741 13.963 1.00 81.12 217 ILE A C 1
ATOM 1685 O O . ILE A 1 217 ? 8.542 8.591 13.152 1.00 81.12 217 ILE A O 1
ATOM 1689 N N . SER A 1 218 ? 8.092 7.359 14.958 1.00 80.62 218 SER A N 1
ATOM 1690 C CA . SER A 1 218 ? 6.809 7.999 15.246 1.00 80.62 218 SER A CA 1
ATOM 1691 C C . SER A 1 218 ? 6.580 8.141 16.755 1.00 80.62 218 SER A C 1
ATOM 1693 O O . SER A 1 218 ? 7.198 7.413 17.539 1.00 80.62 218 SER A O 1
ATOM 1695 N N . PRO A 1 219 ? 5.662 9.029 17.182 1.00 87.56 219 PRO A N 1
ATOM 1696 C CA . PRO A 1 219 ? 5.121 8.983 18.535 1.00 87.56 219 PRO A CA 1
ATOM 1697 C C . PRO A 1 219 ? 4.289 7.710 18.742 1.00 87.56 219 PRO A C 1
ATOM 1699 O O . PRO A 1 219 ? 3.968 6.994 17.786 1.00 87.56 219 PRO A O 1
ATOM 1702 N N . ASP A 1 220 ? 3.919 7.463 19.995 1.00 88.00 220 ASP A N 1
ATOM 1703 C CA . ASP A 1 220 ? 3.026 6.373 20.377 1.00 88.00 220 ASP A CA 1
ATOM 1704 C C . ASP A 1 220 ? 1.661 6.487 19.685 1.00 88.00 220 ASP A C 1
ATOM 1706 O O . ASP A 1 220 ? 1.096 7.574 19.530 1.00 88.00 220 ASP A O 1
ATOM 1710 N N . ILE A 1 221 ? 1.126 5.344 19.258 1.00 87.25 221 ILE A N 1
ATOM 1711 C CA . ILE A 1 221 ? -0.052 5.275 18.394 1.00 87.25 221 ILE A CA 1
ATOM 1712 C C . ILE A 1 221 ? -1.260 4.862 19.224 1.00 87.25 221 ILE A C 1
ATOM 1714 O O . ILE A 1 221 ? -1.414 3.710 19.633 1.00 87.25 221 ILE A O 1
ATOM 1718 N N . ARG A 1 222 ? -2.155 5.822 19.456 1.00 93.44 222 ARG A N 1
ATOM 1719 C CA . ARG A 1 222 ? -3.473 5.568 20.037 1.00 93.44 222 ARG A CA 1
ATOM 1720 C C . ARG A 1 222 ? -4.371 4.917 18.990 1.00 93.44 222 ARG A C 1
ATOM 1722 O O . ARG A 1 222 ? -4.475 5.428 17.879 1.00 93.44 222 ARG A O 1
ATOM 1729 N N . MET A 1 223 ? -5.041 3.824 19.341 1.00 95.06 223 MET A N 1
ATOM 1730 C CA . MET A 1 223 ? -6.073 3.237 18.483 1.00 95.06 223 MET A CA 1
ATOM 1731 C C . MET A 1 223 ? -7.462 3.770 18.838 1.00 95.06 223 MET A C 1
ATOM 1733 O O . MET A 1 223 ? -7.681 4.289 19.931 1.00 95.06 223 MET A O 1
ATOM 1737 N N . SER A 1 224 ? -8.414 3.626 17.921 1.00 97.81 224 SER A N 1
ATOM 1738 C CA . SER A 1 224 ? -9.810 4.008 18.115 1.00 97.81 224 SER A CA 1
ATOM 1739 C C . SER A 1 224 ? -10.738 3.053 17.372 1.00 97.81 224 SER A C 1
ATOM 1741 O O . SER A 1 224 ? -10.448 2.653 16.243 1.00 97.81 224 SER A O 1
ATOM 1743 N N . ILE A 1 225 ? -11.864 2.705 18.001 1.00 98.38 225 ILE A N 1
ATOM 1744 C CA . ILE A 1 225 ? -12.982 2.047 17.321 1.00 98.38 225 ILE A CA 1
ATOM 1745 C C . ILE A 1 225 ? -13.967 3.128 16.890 1.00 98.38 225 ILE A C 1
ATOM 1747 O O . ILE A 1 225 ? -14.453 3.896 17.724 1.00 98.38 225 ILE A O 1
ATOM 1751 N N . VAL A 1 226 ? -14.268 3.188 15.597 1.00 98.56 226 VAL A N 1
ATOM 1752 C CA . VAL A 1 226 ? -15.087 4.246 14.998 1.00 98.56 226 VAL A CA 1
ATOM 1753 C C . VAL A 1 226 ? -16.168 3.684 14.084 1.00 98.56 226 VAL A C 1
ATOM 1755 O O . VAL A 1 226 ? -15.971 2.668 13.426 1.00 98.56 226 VAL A O 1
ATOM 1758 N N . GLY A 1 227 ? -17.307 4.369 14.025 1.00 98.19 227 GLY A N 1
ATOM 1759 C CA . GLY A 1 227 ? -18.393 4.093 13.084 1.00 98.19 227 GLY A CA 1
ATOM 1760 C C . GLY A 1 227 ? -19.167 5.367 12.757 1.00 98.19 227 GLY A C 1
ATOM 1761 O O . GLY A 1 227 ? -19.042 6.372 13.461 1.00 98.19 227 GLY A O 1
ATOM 1762 N N . THR A 1 228 ? -19.957 5.360 11.685 1.00 98.56 228 THR A N 1
ATOM 1763 C CA . THR A 1 228 ? -20.780 6.528 11.337 1.00 98.56 228 THR A CA 1
ATOM 1764 C C . THR A 1 228 ? -21.936 6.699 12.325 1.00 98.56 228 THR A C 1
ATOM 1766 O O . THR A 1 228 ? -22.458 5.707 12.846 1.00 98.56 228 THR A O 1
ATOM 1769 N N . PRO A 1 229 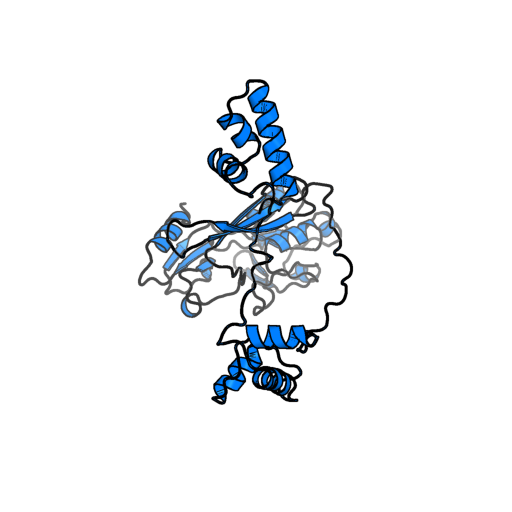? -22.417 7.937 12.548 1.00 98.00 229 PRO A N 1
ATOM 1770 C CA . PRO A 1 229 ? -23.628 8.169 13.333 1.00 98.00 229 PRO A CA 1
ATOM 1771 C C . PRO A 1 229 ? -24.838 7.372 12.820 1.00 98.00 229 PRO A C 1
ATOM 1773 O O . PRO A 1 229 ? -25.611 6.847 13.615 1.00 98.00 229 PRO A O 1
ATOM 1776 N N . SER A 1 230 ? -24.985 7.249 11.493 1.00 97.19 230 SER A N 1
ATOM 1777 C CA . SER A 1 230 ? -26.097 6.542 10.842 1.00 97.19 230 SER A CA 1
ATOM 1778 C C . SER A 1 230 ? -26.038 5.022 10.990 1.00 97.19 230 SER A C 1
ATOM 1780 O O . SER A 1 230 ? -27.082 4.370 10.978 1.00 97.19 230 SER A O 1
ATOM 1782 N N . TYR A 1 231 ? -24.838 4.453 11.113 1.00 97.12 231 TYR A N 1
ATOM 1783 C CA . TYR A 1 231 ? -24.666 3.057 11.487 1.00 97.12 231 TYR A CA 1
ATOM 1784 C C . TYR A 1 231 ? -25.029 2.882 12.963 1.00 97.12 231 TYR A C 1
ATOM 1786 O O . TYR A 1 231 ? -25.925 2.115 13.294 1.00 97.12 231 TYR A O 1
ATOM 1794 N N . LEU A 1 232 ? -24.411 3.664 13.851 1.00 96.56 232 LEU A N 1
ATOM 1795 C CA . LEU A 1 232 ? -24.590 3.525 15.298 1.00 96.56 232 LEU A CA 1
ATOM 1796 C C . LEU A 1 232 ? -26.031 3.763 15.767 1.00 96.56 232 LEU A C 1
ATOM 1798 O O . LEU A 1 232 ? -26.451 3.126 16.725 1.00 96.56 232 LEU A O 1
ATOM 1802 N N . SER A 1 233 ? -26.809 4.620 15.099 1.00 95.81 233 SER A N 1
ATOM 1803 C CA . SER A 1 233 ? -28.212 4.870 15.463 1.00 95.81 233 SER A CA 1
ATOM 1804 C C . SER A 1 233 ? -29.134 3.663 15.267 1.00 95.81 233 SER A C 1
ATOM 1806 O O . SER A 1 233 ? -30.214 3.622 15.853 1.00 95.81 233 SER A O 1
ATOM 1808 N N . LYS A 1 234 ? -28.719 2.677 14.461 1.00 95.00 234 LYS A N 1
ATOM 1809 C CA . LYS A 1 234 ? -29.475 1.444 14.193 1.00 95.00 234 LYS A CA 1
ATOM 1810 C C . LYS A 1 234 ? -29.138 0.309 15.160 1.00 95.00 234 LYS A C 1
ATOM 1812 O O . LYS A 1 234 ? -29.785 -0.732 15.107 1.00 95.00 234 LYS A O 1
ATOM 1817 N N . HIS A 1 235 ? -28.138 0.493 16.020 1.00 92.38 235 HIS A N 1
ATOM 1818 C CA . HIS A 1 235 ? -27.636 -0.543 16.915 1.00 92.38 235 HIS A CA 1
ATOM 1819 C C . HIS A 1 235 ? -27.626 -0.069 18.370 1.00 92.38 235 HIS A C 1
ATOM 1821 O O . HIS A 1 235 ? -27.588 1.124 18.671 1.00 92.38 235 HIS A O 1
ATOM 1827 N N . SER A 1 236 ? -27.657 -1.020 19.304 1.00 88.81 236 SER A N 1
ATOM 1828 C CA . SER A 1 236 ? -27.555 -0.699 20.726 1.00 88.81 236 SER A CA 1
ATOM 1829 C C . SER A 1 236 ? -26.177 -0.106 21.074 1.00 88.81 236 SER A C 1
ATOM 1831 O O . SER A 1 236 ? -25.168 -0.510 20.498 1.00 88.81 236 SER A O 1
ATOM 1833 N N . PRO A 1 237 ? -26.088 0.832 22.039 1.00 89.00 237 PRO A N 1
ATOM 1834 C CA . PRO A 1 237 ? -24.810 1.419 22.434 1.00 89.00 237 PRO A CA 1
ATOM 1835 C C . PRO A 1 237 ? -23.808 0.393 22.992 1.00 89.00 237 PRO A C 1
ATOM 1837 O O . PRO A 1 237 ? -24.095 -0.316 23.960 1.00 89.00 237 PRO A O 1
ATOM 1840 N N . LEU A 1 238 ? -22.587 0.389 22.450 1.00 92.56 238 LEU A N 1
ATOM 1841 C CA . LEU A 1 238 ? -21.488 -0.463 22.912 1.00 92.56 238 LEU A CA 1
ATOM 1842 C C . LEU A 1 238 ? -20.863 0.051 24.215 1.00 92.56 238 LEU A C 1
ATOM 1844 O O . LEU A 1 238 ? -20.175 1.072 24.233 1.00 92.56 238 LEU A O 1
ATOM 1848 N N . LYS A 1 239 ? -21.052 -0.701 25.307 1.00 89.06 239 LYS A N 1
ATOM 1849 C CA . LYS A 1 239 ? -20.434 -0.425 26.622 1.00 89.06 239 LYS A CA 1
ATOM 1850 C C . LYS A 1 239 ? -19.247 -1.332 26.945 1.00 89.06 239 LYS A C 1
ATOM 1852 O O . LYS A 1 239 ? -18.348 -0.936 27.689 1.00 89.06 239 LYS A O 1
ATOM 1857 N N . LEU A 1 240 ? -19.256 -2.556 26.418 1.00 93.94 240 LEU A N 1
ATOM 1858 C CA . LEU A 1 240 ? -18.244 -3.577 26.672 1.00 93.94 240 LEU A CA 1
ATOM 1859 C C . LEU A 1 240 ? -17.785 -4.212 25.354 1.00 93.94 240 LEU A C 1
ATOM 1861 O O . LEU A 1 240 ? -18.613 -4.381 24.459 1.00 93.94 240 LEU A O 1
ATOM 1865 N N . PRO A 1 241 ? -16.510 -4.632 25.255 1.00 95.38 241 PRO A N 1
ATOM 1866 C CA . PRO A 1 241 ? -15.973 -5.264 24.053 1.00 95.38 241 PRO A CA 1
ATOM 1867 C C . PRO A 1 241 ? -16.734 -6.508 23.583 1.00 95.38 241 PRO A C 1
ATOM 1869 O O . PRO A 1 241 ? -16.822 -6.743 22.387 1.00 95.38 241 PRO A O 1
ATOM 1872 N N . ALA A 1 242 ? -17.329 -7.276 24.503 1.00 92.94 242 ALA A N 1
ATOM 1873 C CA . ALA A 1 242 ? -18.121 -8.462 24.162 1.00 92.94 242 ALA A CA 1
ATOM 1874 C C . ALA A 1 242 ? -19.298 -8.150 23.216 1.00 92.94 242 ALA A C 1
ATOM 1876 O O . ALA A 1 242 ? -19.670 -8.995 22.407 1.00 92.94 242 ALA A O 1
ATOM 1877 N N . GLY A 1 243 ? -19.838 -6.927 23.273 1.00 93.62 243 GLY A N 1
ATOM 1878 C CA . GLY A 1 243 ? -20.915 -6.492 22.386 1.00 93.62 243 GLY A CA 1
ATOM 1879 C C . GLY A 1 243 ? -20.496 -6.327 20.924 1.00 93.62 243 GLY A C 1
ATOM 1880 O O . GLY A 1 243 ? -21.369 -6.211 20.079 1.00 93.62 243 GLY A O 1
ATOM 1881 N N . LEU A 1 244 ? -19.195 -6.338 20.595 1.00 95.44 244 LEU A N 1
ATOM 1882 C CA . LEU A 1 244 ? -18.724 -6.251 19.204 1.00 95.44 244 LEU A CA 1
ATOM 1883 C C . LEU A 1 244 ? -19.226 -7.408 18.326 1.00 95.44 244 LEU A C 1
ATOM 1885 O O . LEU A 1 244 ? -19.319 -7.236 17.118 1.00 95.44 244 LEU A O 1
ATOM 1889 N N . SER A 1 245 ? -19.583 -8.547 18.928 1.00 91.81 245 SER A N 1
ATOM 1890 C CA . SER A 1 245 ? -20.209 -9.687 18.238 1.00 91.81 245 SER A CA 1
ATOM 1891 C C . SER A 1 245 ? -21.562 -9.349 17.595 1.00 91.81 245 SER A C 1
ATOM 1893 O O . SER A 1 245 ? -21.938 -9.962 16.603 1.00 91.81 245 SER A O 1
ATOM 1895 N N . GLU A 1 246 ? -22.258 -8.329 18.100 1.00 91.56 246 GLU A N 1
ATOM 1896 C CA . GLU A 1 246 ? -23.568 -7.882 17.604 1.00 91.56 246 GLU A CA 1
ATOM 1897 C C . GLU A 1 246 ? -23.459 -6.773 16.538 1.00 91.56 246 GLU A C 1
ATOM 1899 O O . GLU A 1 246 ? -24.451 -6.143 16.160 1.00 91.56 246 GLU A O 1
ATOM 1904 N N . HIS A 1 247 ? -22.244 -6.478 16.069 1.00 95.75 247 HIS A N 1
ATOM 1905 C CA . HIS A 1 247 ? -21.971 -5.422 15.100 1.00 95.75 247 HIS A CA 1
ATOM 1906 C C . HIS A 1 247 ? -21.207 -5.963 13.892 1.00 95.75 247 HIS A C 1
ATOM 1908 O O . HIS A 1 247 ? -20.262 -6.732 14.029 1.00 95.75 247 HIS A O 1
ATOM 1914 N N . SER A 1 248 ? -21.543 -5.450 12.705 1.00 95.62 248 SER A N 1
ATOM 1915 C CA . SER A 1 248 ? -20.679 -5.565 11.530 1.00 95.62 248 SER A CA 1
ATOM 1916 C C . SER A 1 248 ? -19.368 -4.834 11.809 1.00 95.62 248 SER A C 1
ATOM 1918 O O . SER A 1 248 ? -19.348 -3.606 11.955 1.00 95.62 248 SER A O 1
ATOM 1920 N N . CYS A 1 249 ? -18.276 -5.583 11.907 1.00 97.25 249 CYS A N 1
ATOM 1921 C CA . CYS A 1 249 ? -16.937 -5.044 12.072 1.00 97.25 249 CYS A CA 1
ATOM 1922 C C . CYS A 1 249 ? -16.138 -5.193 10.775 1.00 97.25 249 CYS A C 1
ATOM 1924 O O . CYS A 1 249 ? -16.282 -6.154 10.021 1.00 97.25 249 CYS A O 1
ATOM 1926 N N . ILE A 1 250 ? -15.286 -4.213 10.498 1.00 95.31 250 ILE A N 1
ATOM 1927 C CA . ILE A 1 250 ? -14.436 -4.196 9.314 1.00 95.31 250 ILE A CA 1
ATOM 1928 C C . ILE A 1 250 ? -13.102 -4.824 9.700 1.00 95.31 250 ILE A C 1
ATOM 1930 O O . ILE A 1 250 ? -12.377 -4.317 10.557 1.00 95.31 250 ILE A O 1
ATOM 1934 N N . ASN A 1 251 ? -12.799 -5.954 9.073 1.00 91.75 251 ASN A N 1
ATOM 1935 C CA . ASN A 1 251 ? -11.649 -6.773 9.404 1.00 91.75 251 ASN A CA 1
ATOM 1936 C C . ASN A 1 251 ? -10.377 -6.286 8.705 1.00 91.75 251 ASN A C 1
ATOM 1938 O O . ASN A 1 251 ? -10.406 -5.833 7.559 1.00 91.75 251 ASN A O 1
ATOM 1942 N N . THR A 1 252 ? -9.242 -6.471 9.380 1.00 83.62 252 THR A N 1
ATOM 1943 C CA . THR A 1 252 ? -7.912 -6.218 8.815 1.00 83.62 252 THR A CA 1
ATOM 1944 C C . THR A 1 252 ? -7.154 -7.532 8.686 1.00 83.62 252 THR A C 1
ATOM 1946 O O . THR A 1 252 ? -7.105 -8.321 9.627 1.00 83.62 252 THR A O 1
ATOM 1949 N N . ARG A 1 253 ? -6.532 -7.776 7.535 1.00 81.12 253 ARG A N 1
ATOM 1950 C CA . ARG A 1 253 ? -5.611 -8.888 7.294 1.00 81.12 253 ARG A CA 1
ATOM 1951 C C . ARG A 1 253 ? -4.320 -8.330 6.709 1.00 81.12 253 ARG A C 1
ATOM 1953 O O . ARG A 1 253 ? -4.292 -7.954 5.546 1.00 81.12 253 ARG A O 1
ATOM 1960 N N . PHE A 1 254 ? -3.260 -8.301 7.509 1.00 70.12 254 PHE A N 1
ATOM 1961 C CA . PHE A 1 254 ? -1.987 -7.695 7.110 1.00 70.12 254 PHE A CA 1
ATOM 1962 C C . PHE A 1 254 ? -1.238 -8.484 6.023 1.00 70.12 254 PHE A C 1
ATOM 1964 O O . PHE A 1 254 ? -0.576 -7.892 5.181 1.00 70.12 254 PHE A O 1
ATOM 1971 N N . SER A 1 255 ? -1.388 -9.809 5.987 1.00 68.25 255 SER A N 1
ATOM 1972 C CA . SER A 1 255 ? -0.778 -10.660 4.959 1.00 68.25 255 SER A CA 1
ATOM 1973 C C . SER A 1 255 ? -1.740 -11.756 4.528 1.00 68.25 255 SER A C 1
ATOM 1975 O O . SER A 1 255 ? -2.527 -12.248 5.336 1.00 68.25 255 SER A O 1
ATOM 1977 N N . SER A 1 256 ? -1.656 -12.186 3.270 1.00 63.69 256 SER A N 1
ATOM 1978 C CA . SER A 1 256 ? -2.442 -13.312 2.746 1.00 63.69 256 SER A CA 1
ATOM 1979 C C . SER A 1 256 ? -2.171 -14.623 3.494 1.00 63.69 256 SER A C 1
ATOM 1981 O O . SER A 1 256 ? -3.060 -15.468 3.586 1.00 63.69 256 SER A O 1
ATOM 1983 N N . ARG A 1 257 ? -0.968 -14.765 4.066 1.00 63.47 257 ARG A N 1
ATOM 1984 C CA . ARG A 1 257 ? -0.548 -15.913 4.884 1.00 63.47 257 ARG A CA 1
ATOM 1985 C C . ARG A 1 257 ? -0.968 -15.785 6.353 1.00 63.47 257 ARG A C 1
ATOM 1987 O O . ARG A 1 257 ? -0.947 -16.774 7.079 1.00 63.47 257 ARG A O 1
ATOM 1994 N N . ALA A 1 258 ? -1.343 -14.584 6.796 1.00 66.56 258 ALA A N 1
ATOM 1995 C CA . ALA A 1 258 ? -1.781 -14.321 8.160 1.00 66.56 258 ALA A CA 1
ATOM 1996 C C . ALA A 1 258 ? -3.308 -14.435 8.298 1.00 66.56 258 ALA A C 1
ATOM 1998 O O . ALA A 1 258 ? -4.078 -14.157 7.376 1.00 66.56 258 ALA A O 1
ATOM 1999 N N . GLY A 1 259 ? -3.759 -14.818 9.495 1.00 78.25 259 GLY A N 1
ATOM 2000 C CA . GLY A 1 259 ? -5.172 -14.744 9.858 1.00 78.25 259 GLY A CA 1
ATOM 2001 C C . GLY A 1 259 ? -5.681 -13.300 9.923 1.00 78.25 259 GLY A C 1
ATOM 2002 O O . GLY A 1 259 ? -4.911 -12.339 9.895 1.00 78.25 259 GLY A O 1
ATOM 2003 N N . VAL A 1 260 ? -7.000 -13.142 10.041 1.00 85.62 260 VAL A N 1
ATOM 2004 C CA . VAL A 1 260 ? -7.603 -11.840 10.358 1.00 85.62 260 VAL A CA 1
ATOM 2005 C C . VAL A 1 260 ? -7.078 -11.358 11.712 1.00 85.62 260 VAL A C 1
ATOM 2007 O O . VAL A 1 260 ? -7.029 -12.128 12.677 1.00 85.62 260 VAL A O 1
ATOM 2010 N N . TYR A 1 261 ? -6.671 -10.093 11.764 1.00 87.12 261 TYR A N 1
ATOM 2011 C CA . TYR A 1 261 ? -6.143 -9.456 12.960 1.00 87.12 261 TYR A CA 1
ATOM 2012 C C . TYR A 1 261 ? -7.202 -9.427 14.066 1.00 87.12 261 TYR A C 1
ATOM 2014 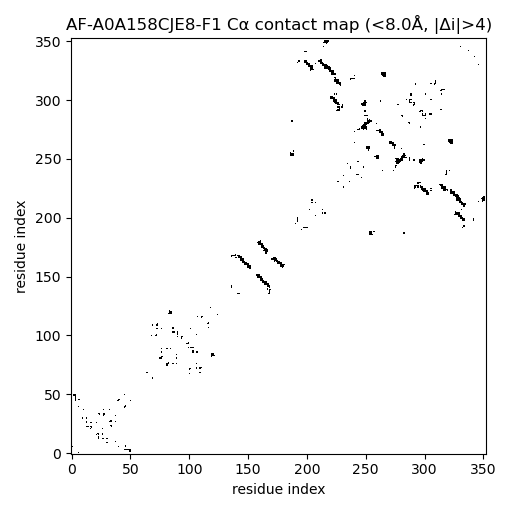O O . TYR A 1 261 ? -8.301 -8.905 13.879 1.00 87.12 261 TYR A O 1
ATOM 2022 N N . ALA A 1 262 ? -6.859 -9.984 15.228 1.00 93.44 262 ALA A N 1
ATOM 2023 C CA . ALA A 1 262 ? -7.690 -9.887 16.419 1.00 93.44 262 ALA A CA 1
ATOM 2024 C C . ALA A 1 262 ? -7.502 -8.502 17.043 1.00 93.44 262 ALA A C 1
ATOM 2026 O O . ALA A 1 262 ? -6.378 -8.103 17.334 1.00 93.44 262 ALA A O 1
ATOM 2027 N N . TRP A 1 263 ? -8.594 -7.779 17.271 1.00 95.75 263 TRP A N 1
ATOM 2028 C CA . TRP A 1 263 ? -8.543 -6.452 17.868 1.00 95.75 263 TRP A CA 1
ATOM 2029 C C . TRP A 1 263 ? -8.064 -6.549 19.309 1.00 95.75 263 TRP A C 1
ATOM 2031 O O . TRP A 1 263 ? -8.675 -7.213 20.148 1.00 95.75 263 TRP A O 1
ATOM 2041 N N . GLU A 1 264 ? -6.963 -5.870 19.589 1.00 94.69 264 GLU A N 1
ATOM 2042 C CA . GLU A 1 264 ? -6.347 -5.836 20.905 1.00 94.69 264 GLU A CA 1
ATOM 2043 C C . GLU A 1 264 ? -6.906 -4.662 21.699 1.00 94.69 264 GLU A C 1
ATOM 2045 O O . GLU A 1 264 ? -6.631 -3.507 21.390 1.00 94.69 264 GLU A O 1
ATOM 2050 N N . LEU A 1 265 ? -7.699 -4.950 22.727 1.00 96.50 265 LEU A N 1
ATOM 2051 C CA . LEU A 1 265 ? -8.353 -3.943 23.555 1.00 96.50 265 LEU A CA 1
ATOM 2052 C C . LEU A 1 265 ? -7.872 -4.056 24.996 1.00 96.50 265 LEU A C 1
ATOM 2054 O O . LEU A 1 265 ? -7.655 -5.149 25.524 1.00 96.50 265 LEU A O 1
ATOM 2058 N N . SER A 1 266 ? -7.726 -2.921 25.668 1.00 95.31 266 SER A N 1
ATOM 2059 C CA . SER A 1 266 ? -7.315 -2.885 27.064 1.00 95.31 266 SER A CA 1
ATOM 2060 C C . SER A 1 266 ? -7.929 -1.728 27.836 1.00 95.31 266 SER A C 1
ATOM 2062 O O . SER A 1 266 ? -8.003 -0.614 27.328 1.00 95.31 266 SER A O 1
ATOM 2064 N N . LYS A 1 267 ? -8.299 -1.987 29.093 1.00 93.94 267 LYS A N 1
ATOM 2065 C CA . LYS A 1 267 ? -8.730 -0.975 30.064 1.00 93.94 267 LYS A CA 1
ATOM 2066 C C . LYS A 1 267 ? -8.039 -1.237 31.402 1.00 93.94 267 LYS A C 1
ATOM 2068 O O . LYS A 1 267 ? -8.362 -2.195 32.111 1.00 93.94 267 LYS A O 1
ATOM 2073 N N . GLY A 1 268 ? -7.059 -0.404 31.751 1.00 90.62 268 GLY A N 1
ATOM 2074 C CA . GLY A 1 268 ? -6.195 -0.628 32.914 1.00 90.62 268 GLY A CA 1
ATOM 2075 C C . GLY A 1 268 ? -5.416 -1.944 32.788 1.00 90.62 268 GLY A C 1
ATOM 2076 O O . GLY A 1 268 ? -4.716 -2.161 31.806 1.00 90.62 268 GLY A O 1
ATOM 2077 N N . LYS A 1 269 ? -5.557 -2.851 33.764 1.00 91.19 269 LYS A N 1
ATOM 2078 C CA . LYS A 1 269 ? -4.907 -4.179 33.736 1.00 91.19 269 LYS A CA 1
ATOM 2079 C C . LYS A 1 269 ? -5.642 -5.216 32.875 1.00 91.19 269 LYS A C 1
ATOM 2081 O O . LYS A 1 269 ? -5.101 -6.290 32.629 1.00 91.19 269 LYS A O 1
ATOM 2086 N N . ARG A 1 270 ? -6.876 -4.934 32.443 1.00 93.31 270 ARG A N 1
ATOM 2087 C CA . ARG A 1 270 ? -7.661 -5.856 31.614 1.00 93.31 270 ARG A CA 1
ATOM 2088 C C . ARG A 1 270 ? -7.203 -5.742 30.168 1.00 93.31 270 ARG A C 1
ATOM 2090 O O . ARG A 1 270 ? -7.273 -4.650 29.615 1.00 93.31 270 ARG A O 1
ATOM 2097 N N . LYS A 1 271 ? -6.792 -6.858 29.570 1.00 94.44 271 LYS A N 1
ATOM 2098 C CA . LYS A 1 271 ? -6.472 -6.988 28.143 1.00 94.44 271 LYS A CA 1
ATOM 2099 C C . LYS A 1 271 ? -7.341 -8.086 27.540 1.00 94.44 271 LYS A C 1
ATOM 2101 O O . LYS A 1 271 ? -7.511 -9.130 28.166 1.00 94.44 271 LYS A O 1
ATOM 2106 N N . VAL A 1 272 ? -7.893 -7.843 26.360 1.00 94.56 272 VAL A N 1
ATOM 2107 C CA . VAL A 1 272 ? -8.686 -8.809 25.596 1.00 94.56 272 VAL A CA 1
ATOM 2108 C C . VAL A 1 272 ? -8.288 -8.730 24.127 1.00 94.56 272 VAL A C 1
ATOM 2110 O O . VAL A 1 272 ? -8.062 -7.642 23.605 1.00 94.56 272 VAL A O 1
ATOM 2113 N N . GLN A 1 273 ? -8.202 -9.881 23.467 1.00 94.38 273 GLN A N 1
ATOM 2114 C CA . GLN A 1 273 ? -8.054 -9.967 22.017 1.00 94.38 273 GLN A CA 1
ATOM 2115 C C . GLN A 1 273 ? -9.352 -10.524 21.450 1.00 94.38 273 GLN A C 1
ATOM 2117 O O . GLN A 1 273 ? -9.799 -11.592 21.869 1.00 94.38 273 GLN A O 1
ATOM 2122 N N . ILE A 1 274 ? -9.978 -9.787 20.538 1.00 93.56 274 ILE A N 1
ATOM 2123 C CA . ILE A 1 274 ? -11.298 -10.125 20.007 1.00 93.56 274 ILE A CA 1
ATOM 2124 C C . ILE A 1 274 ? -11.185 -10.305 18.504 1.00 93.56 274 ILE A C 1
ATOM 2126 O O . ILE A 1 274 ? -10.825 -9.379 17.782 1.00 93.56 274 ILE A O 1
ATOM 2130 N N . ARG A 1 275 ? -11.510 -11.505 18.025 1.00 93.06 275 ARG A N 1
ATOM 2131 C CA . ARG A 1 275 ? -11.820 -11.698 16.608 1.00 93.06 275 ARG A CA 1
ATOM 2132 C C . ARG A 1 275 ? -13.248 -11.230 16.396 1.00 93.06 275 ARG A C 1
ATOM 2134 O O . ARG A 1 275 ? -14.135 -11.647 17.135 1.00 93.06 275 ARG A O 1
ATOM 2141 N N . VAL A 1 276 ? -13.424 -10.325 15.448 1.00 93.00 276 VAL A N 1
ATOM 2142 C CA . VAL A 1 276 ? -14.708 -9.698 15.157 1.00 93.00 276 VAL A CA 1
ATOM 2143 C C . VAL A 1 276 ? -15.263 -10.238 13.847 1.00 93.00 276 VAL A C 1
ATOM 2145 O O . VAL A 1 276 ? -14.509 -10.597 12.940 1.00 93.00 276 VAL A O 1
ATOM 2148 N N . ASP A 1 277 ? -16.585 -10.278 13.748 1.00 89.69 277 ASP A N 1
ATOM 2149 C CA . ASP A 1 277 ? -17.278 -10.753 12.559 1.00 89.69 277 ASP A CA 1
ATOM 2150 C C . ASP A 1 277 ? -17.693 -9.587 11.663 1.00 89.69 277 ASP A C 1
ATOM 2152 O O . ASP A 1 277 ? -17.976 -8.474 12.113 1.00 89.69 277 ASP A O 1
ATOM 2156 N N . GLY A 1 278 ? -17.726 -9.843 10.360 1.00 87.50 278 GLY A N 1
ATOM 2157 C CA . GLY A 1 278 ? -18.209 -8.883 9.383 1.00 87.50 278 GLY A CA 1
ATOM 2158 C C . GLY A 1 278 ? -17.803 -9.241 7.956 1.00 87.50 278 GLY A C 1
ATOM 2159 O O . GLY A 1 278 ? -16.851 -9.995 7.743 1.00 87.50 278 GLY A O 1
ATOM 2160 N N . PRO A 1 279 ? -18.528 -8.716 6.956 1.00 85.25 279 PRO A N 1
ATOM 2161 C CA . PRO A 1 279 ? -18.394 -9.154 5.569 1.00 85.25 279 PRO A CA 1
ATOM 2162 C C . PRO A 1 279 ? -17.166 -8.575 4.853 1.00 85.25 279 PRO A C 1
ATOM 2164 O O . PRO A 1 279 ? -16.810 -9.046 3.775 1.00 85.25 279 PRO A O 1
ATOM 2167 N N . TRP A 1 280 ? -16.514 -7.562 5.428 1.00 83.50 280 TRP A N 1
ATOM 2168 C CA . TRP A 1 280 ? -15.423 -6.834 4.784 1.00 83.50 280 TRP A CA 1
ATOM 2169 C C . TRP A 1 280 ? -14.094 -7.130 5.463 1.00 83.50 280 TRP A C 1
ATOM 2171 O O . TRP A 1 280 ? -13.976 -6.997 6.678 1.00 83.50 280 TRP A O 1
ATOM 2181 N N . THR A 1 281 ? -13.087 -7.510 4.677 1.00 85.44 281 THR A N 1
ATOM 2182 C CA . THR A 1 281 ? -11.702 -7.678 5.134 1.00 85.44 281 THR A CA 1
ATOM 2183 C C . THR A 1 281 ? -10.767 -6.945 4.183 1.00 85.44 281 THR A C 1
ATOM 2185 O O . THR A 1 281 ? -10.803 -7.195 2.980 1.00 85.44 281 THR A O 1
ATOM 2188 N N . PHE A 1 282 ? -9.908 -6.084 4.720 1.00 80.25 282 PHE A N 1
ATOM 2189 C CA . PHE A 1 282 ? -8.929 -5.308 3.957 1.00 80.25 282 PHE A CA 1
ATOM 2190 C C . PHE A 1 282 ? -7.514 -5.534 4.487 1.00 80.25 282 PHE A C 1
ATOM 2192 O O . PHE A 1 282 ? -7.326 -5.936 5.629 1.00 80.25 282 PHE A O 1
ATOM 2199 N N . ASN A 1 283 ? -6.506 -5.233 3.678 1.00 75.00 283 ASN A N 1
ATOM 2200 C CA . ASN A 1 283 ? -5.094 -5.245 4.074 1.00 75.00 283 ASN A CA 1
ATOM 2201 C C . ASN A 1 283 ? -4.503 -3.835 4.252 1.00 75.00 283 ASN A C 1
ATOM 2203 O O . ASN A 1 283 ? -3.297 -3.690 4.408 1.00 75.00 283 ASN A O 1
ATOM 2207 N N . SER A 1 284 ? -5.345 -2.798 4.239 1.00 77.06 284 SER A N 1
ATOM 2208 C CA . SER A 1 284 ? -4.940 -1.399 4.384 1.00 77.06 284 SER A CA 1
ATOM 2209 C C . SER A 1 284 ? -5.844 -0.679 5.375 1.00 77.06 284 SER A C 1
ATOM 2211 O O . SER A 1 284 ? -7.065 -0.652 5.214 1.00 77.06 284 SER A O 1
ATOM 2213 N N . THR A 1 285 ? -5.237 -0.041 6.374 1.00 79.44 285 THR A N 1
ATOM 2214 C CA . THR A 1 285 ? -5.933 0.773 7.381 1.00 79.44 285 THR A CA 1
ATOM 2215 C C . THR A 1 285 ? -6.720 1.930 6.757 1.00 79.44 285 THR A C 1
ATOM 2217 O O . THR A 1 285 ? -7.784 2.286 7.262 1.00 79.44 285 THR A O 1
ATOM 2220 N N . TYR A 1 286 ? -6.249 2.494 5.640 1.00 82.62 286 TYR A N 1
ATOM 2221 C CA . TYR A 1 286 ? -6.970 3.551 4.926 1.00 82.62 286 TYR A CA 1
ATOM 2222 C C . TYR A 1 286 ? -8.283 3.027 4.329 1.00 82.62 286 TYR A C 1
ATOM 2224 O O . TYR A 1 286 ? -9.327 3.641 4.523 1.00 82.62 286 TYR A O 1
ATOM 2232 N N . LEU A 1 287 ? -8.263 1.837 3.716 1.00 79.50 287 LEU A N 1
ATOM 2233 C CA . LEU A 1 287 ? -9.474 1.200 3.183 1.00 79.50 287 LEU A CA 1
ATOM 2234 C C . LEU A 1 287 ? -10.450 0.787 4.292 1.00 79.50 287 LEU A C 1
ATOM 2236 O O . LEU A 1 287 ? -11.662 0.900 4.124 1.00 79.50 287 LEU A O 1
ATOM 2240 N N . VAL A 1 288 ? -9.933 0.357 5.448 1.00 85.25 288 VAL A N 1
ATOM 2241 C CA . VAL A 1 288 ? -10.751 0.089 6.642 1.00 85.25 288 VAL A CA 1
ATOM 2242 C C . VAL A 1 288 ? -11.483 1.359 7.095 1.00 85.25 288 VAL A C 1
ATOM 2244 O O . VAL A 1 288 ? -12.681 1.312 7.383 1.00 85.25 288 VAL A O 1
ATOM 2247 N N . LEU A 1 289 ? -10.790 2.503 7.123 1.00 92.75 289 LEU A N 1
ATOM 2248 C CA . LEU A 1 289 ? -11.385 3.794 7.471 1.00 92.75 289 LEU A CA 1
ATOM 2249 C C . LEU A 1 289 ? -12.421 4.254 6.431 1.00 92.75 289 LEU A C 1
ATOM 2251 O O . LEU A 1 289 ? -13.510 4.683 6.812 1.00 92.75 289 LEU A O 1
ATOM 2255 N N . ASP A 1 290 ? -12.124 4.125 5.137 1.00 87.69 290 ASP A N 1
ATOM 2256 C CA . ASP A 1 290 ? -13.043 4.495 4.052 1.00 87.69 290 ASP A CA 1
ATOM 2257 C C . ASP A 1 290 ? -14.324 3.648 4.061 1.00 87.69 290 ASP A C 1
ATOM 2259 O O . ASP A 1 290 ? -15.431 4.167 3.874 1.00 87.69 290 ASP A O 1
ATOM 2263 N N . ALA A 1 291 ? -14.208 2.352 4.357 1.00 82.12 291 ALA A N 1
ATOM 2264 C CA . ALA A 1 291 ? -15.358 1.474 4.535 1.00 82.12 291 ALA A CA 1
ATOM 2265 C C . ALA A 1 291 ? -16.222 1.906 5.734 1.00 82.12 291 ALA A C 1
ATOM 2267 O O . ALA A 1 291 ? -17.452 1.949 5.625 1.00 82.12 291 ALA A O 1
ATOM 2268 N N . ALA A 1 292 ? -15.606 2.298 6.855 1.00 96.31 292 ALA A N 1
ATOM 2269 C CA . ALA A 1 292 ? -16.344 2.838 7.996 1.00 96.31 292 ALA A CA 1
ATOM 2270 C C . ALA A 1 292 ? -17.054 4.144 7.639 1.00 96.31 292 ALA A C 1
ATOM 2272 O O . ALA A 1 292 ? -18.233 4.286 7.945 1.00 96.31 292 ALA A O 1
ATOM 2273 N N . LEU A 1 293 ? -16.384 5.061 6.934 1.00 95.75 293 LEU A N 1
ATOM 2274 C CA . LEU A 1 293 ? -16.975 6.315 6.449 1.00 95.75 293 LEU A CA 1
ATOM 2275 C C . LEU A 1 293 ? -18.145 6.093 5.487 1.00 95.75 293 LEU A C 1
ATOM 2277 O O . LEU A 1 293 ? -19.074 6.898 5.457 1.00 95.75 293 LEU A O 1
ATOM 2281 N N . SER A 1 294 ? -18.127 4.978 4.759 1.00 93.88 294 SER A N 1
ATOM 2282 C CA . SER A 1 294 ? -19.219 4.530 3.890 1.00 93.88 294 SER A CA 1
ATOM 2283 C C . SER A 1 294 ? -20.363 3.842 4.654 1.00 93.88 294 SER A C 1
ATOM 2285 O O . SER A 1 294 ? -21.352 3.433 4.052 1.00 93.88 294 SER A O 1
ATOM 2287 N N . GLY A 1 295 ? -20.259 3.717 5.983 1.00 94.12 295 GLY A N 1
ATOM 2288 C CA . GLY A 1 295 ? -21.281 3.124 6.847 1.00 94.12 295 GLY A CA 1
ATOM 2289 C C . GLY A 1 295 ? -21.290 1.594 6.872 1.00 94.12 295 GLY A C 1
ATOM 2290 O O . GLY A 1 295 ? -22.293 1.009 7.275 1.00 94.12 295 GLY A O 1
ATOM 2291 N N . ALA A 1 296 ? -20.203 0.939 6.451 1.00 92.56 296 ALA A N 1
ATOM 2292 C CA . ALA A 1 296 ? -20.133 -0.520 6.343 1.00 92.56 296 ALA A CA 1
ATOM 2293 C C . ALA A 1 296 ? -20.040 -1.255 7.698 1.00 92.56 296 ALA A C 1
ATOM 2295 O O . ALA A 1 296 ? -20.263 -2.469 7.763 1.00 92.56 296 ALA A O 1
ATOM 2296 N N . GLY A 1 297 ? -19.699 -0.545 8.776 1.00 96.19 297 GLY A N 1
ATOM 2297 C CA . GLY A 1 297 ? -19.540 -1.131 10.101 1.00 96.19 297 GLY A CA 1
ATOM 2298 C C . GLY A 1 297 ? -18.620 -0.332 11.017 1.00 96.19 297 GLY A C 1
ATOM 2299 O O . GLY A 1 297 ? -18.371 0.855 10.796 1.00 96.19 297 GLY A O 1
ATOM 2300 N N . LEU A 1 298 ? -18.110 -1.010 12.045 1.00 98.50 298 LEU A N 1
ATOM 2301 C CA . LEU A 1 298 ? -17.098 -0.487 12.961 1.00 98.50 298 LEU A CA 1
ATOM 2302 C C . LEU A 1 298 ? -15.691 -0.783 12.446 1.00 98.50 298 LEU A C 1
ATOM 2304 O O . LEU A 1 298 ? -15.391 -1.913 12.071 1.00 98.50 298 LEU A O 1
ATOM 2308 N N . ALA A 1 299 ? -14.816 0.212 12.493 1.00 97.88 299 ALA A N 1
ATOM 2309 C CA . ALA A 1 299 ? -13.407 0.091 12.144 1.00 97.88 299 ALA A CA 1
ATOM 2310 C C . ALA A 1 299 ? -12.523 0.270 13.377 1.00 97.88 299 ALA A C 1
ATOM 2312 O O . ALA A 1 299 ? -12.804 1.129 14.211 1.00 97.88 299 ALA A O 1
ATOM 2313 N N . TYR A 1 300 ? -11.430 -0.490 13.449 1.00 97.69 300 TYR A N 1
ATOM 2314 C CA . TYR A 1 300 ? -10.380 -0.335 14.454 1.00 97.69 300 TYR A CA 1
ATOM 2315 C C . TYR A 1 300 ? -9.109 0.199 13.791 1.00 97.69 300 TYR A C 1
ATOM 2317 O O . TYR A 1 300 ? -8.452 -0.507 13.028 1.00 97.69 300 TYR A O 1
ATOM 2325 N N . VAL A 1 301 ? -8.804 1.476 14.030 1.00 95.31 301 VAL A N 1
ATOM 2326 C CA . VAL A 1 301 ? -7.784 2.239 13.287 1.00 95.31 301 VAL A CA 1
ATOM 2327 C C . VAL A 1 301 ? -6.962 3.136 14.218 1.00 95.31 301 VAL A C 1
ATOM 2329 O O . VAL A 1 301 ? -7.429 3.455 15.313 1.00 95.31 301 VAL A O 1
ATOM 2332 N N . PRO A 1 302 ? -5.765 3.592 13.807 1.00 92.75 302 PRO A N 1
ATOM 2333 C CA . PRO A 1 302 ? -5.056 4.668 14.488 1.00 92.75 302 PRO A CA 1
ATOM 2334 C C . PRO A 1 302 ? -5.942 5.908 14.618 1.00 92.75 302 PRO A C 1
ATOM 2336 O O . PRO A 1 302 ? -6.503 6.395 13.634 1.00 92.75 302 PRO A O 1
ATOM 2339 N N . GLU A 1 303 ? -6.049 6.445 15.830 1.00 93.31 303 GLU A N 1
ATOM 2340 C CA . GLU A 1 303 ? -6.910 7.586 16.144 1.00 93.31 303 GLU A CA 1
ATOM 2341 C C . GLU A 1 303 ? -6.543 8.807 15.302 1.00 93.31 303 GLU A C 1
ATOM 2343 O O . GLU A 1 303 ? -7.434 9.502 14.822 1.00 93.31 303 GLU A O 1
ATOM 2348 N N . GLN A 1 304 ? -5.252 9.004 15.026 1.00 87.81 304 GLN A N 1
ATOM 2349 C CA . GLN A 1 304 ? -4.756 10.102 14.198 1.00 87.81 304 GLN A CA 1
ATOM 2350 C C . GLN A 1 304 ? -5.430 10.166 12.818 1.00 87.81 304 GLN A C 1
ATOM 2352 O O . GLN A 1 304 ? -5.707 11.255 12.320 1.00 87.81 304 GLN A O 1
ATOM 2357 N N . LEU A 1 305 ? -5.746 9.011 12.219 1.00 89.50 305 LEU A N 1
ATOM 2358 C CA . LEU A 1 305 ? -6.458 8.949 10.941 1.00 89.50 305 LEU A CA 1
ATOM 2359 C C . LEU A 1 305 ? -7.949 9.279 11.101 1.00 89.50 305 LEU A C 1
ATOM 2361 O O . LEU A 1 305 ? -8.564 9.832 10.195 1.00 89.50 305 LEU A O 1
ATOM 2365 N N . ALA A 1 306 ? -8.534 8.976 12.260 1.00 93.81 306 ALA A N 1
ATOM 2366 C CA . ALA A 1 306 ? -9.937 9.240 12.550 1.00 93.81 306 ALA A CA 1
ATOM 2367 C C . ALA A 1 306 ? -10.209 10.683 13.013 1.00 93.81 306 ALA A C 1
ATOM 2369 O O . ALA A 1 306 ? -11.325 11.165 12.811 1.00 93.81 306 ALA A O 1
ATOM 2370 N N . ILE A 1 307 ? -9.231 11.392 13.598 1.00 95.12 307 ILE A N 1
ATOM 2371 C CA . ILE A 1 307 ? -9.395 12.747 14.170 1.00 95.12 307 ILE A CA 1
ATOM 2372 C C . ILE A 1 307 ? -10.159 13.710 13.244 1.00 95.12 307 ILE A C 1
ATOM 2374 O O . ILE A 1 307 ? -11.149 14.287 13.704 1.00 95.12 307 ILE A O 1
ATOM 2378 N N . PRO A 1 308 ? -9.813 13.868 11.948 1.00 94.88 308 PRO A N 1
ATOM 2379 C CA . PRO A 1 308 ? -10.530 14.797 11.068 1.00 94.88 308 PRO A CA 1
ATOM 2380 C C . PRO A 1 308 ? -12.013 14.435 10.882 1.00 94.88 308 PRO A C 1
ATOM 2382 O O . PRO A 1 308 ? -12.876 15.295 10.682 1.00 94.88 308 PRO A O 1
ATOM 2385 N N . HIS A 1 309 ? -12.335 13.146 10.947 1.00 97.31 309 HIS A N 1
ATOM 2386 C CA . HIS A 1 309 ? -13.683 12.615 10.762 1.00 97.31 309 HIS A CA 1
ATOM 2387 C C . HIS A 1 309 ? -14.507 12.660 12.051 1.00 97.31 309 HIS A C 1
ATOM 2389 O O . HIS A 1 309 ? -15.710 12.905 11.991 1.00 97.31 309 HIS A O 1
ATOM 2395 N N . LEU A 1 310 ? -13.853 12.487 13.201 1.00 97.69 310 LEU A N 1
ATOM 2396 C CA . LEU A 1 310 ? -14.443 12.699 14.521 1.00 97.69 310 LEU A CA 1
ATOM 2397 C C . LEU A 1 310 ? -14.782 14.181 14.728 1.00 97.69 310 LEU A C 1
ATOM 2399 O O . LEU A 1 310 ? -15.898 14.508 15.118 1.00 97.69 310 LEU A O 1
ATOM 2403 N N . ALA A 1 311 ? -13.854 15.082 14.389 1.00 97.56 311 ALA A N 1
ATOM 2404 C CA . ALA A 1 311 ? -14.052 16.528 14.497 1.00 97.56 311 ALA A CA 1
ATOM 2405 C C . ALA A 1 311 ? -15.176 17.049 13.584 1.00 97.56 311 ALA A C 1
ATOM 2407 O O . ALA A 1 311 ? -15.921 17.942 13.973 1.00 97.56 311 ALA A O 1
ATOM 2408 N N . SER A 1 312 ? -15.334 16.468 12.388 1.00 97.38 312 SER A N 1
ATOM 2409 C CA . SER A 1 312 ? -16.424 16.814 11.460 1.00 97.38 312 SER A CA 1
ATOM 2410 C C . SER A 1 312 ? -17.747 16.088 11.743 1.00 97.38 312 SER A C 1
ATOM 2412 O O . SER A 1 312 ? -18.710 16.282 11.006 1.00 97.38 312 SER A O 1
ATOM 2414 N N . GLY A 1 313 ? -17.810 15.228 12.766 1.00 97.81 313 GLY A N 1
ATOM 2415 C CA . GLY A 1 313 ? -19.007 14.450 13.104 1.00 97.81 313 GLY A CA 1
ATOM 2416 C C . GLY A 1 313 ? -19.366 13.345 12.102 1.00 97.81 313 GLY A C 1
ATOM 2417 O O . GLY A 1 313 ? -20.422 12.728 12.224 1.00 97.81 313 GLY A O 1
ATOM 2418 N N . ARG A 1 314 ? -18.501 13.059 11.118 1.00 98.12 314 ARG A N 1
ATOM 2419 C CA . ARG A 1 314 ? -18.694 11.958 10.155 1.00 98.12 314 ARG A CA 1
ATOM 2420 C C . ARG A 1 314 ? -18.507 10.588 10.796 1.00 98.12 314 ARG A C 1
ATOM 2422 O O . ARG A 1 314 ? -19.122 9.620 10.359 1.00 98.12 314 ARG A O 1
ATOM 2429 N N . LEU A 1 315 ? -17.666 10.515 11.822 1.00 98.62 315 LEU A N 1
ATOM 2430 C CA . LEU A 1 315 ? -17.463 9.328 12.640 1.00 98.62 315 LEU A CA 1
ATOM 2431 C C . LEU A 1 315 ? -17.703 9.654 14.109 1.00 98.62 315 LEU A C 1
ATOM 2433 O O . LEU A 1 315 ? -17.511 10.781 14.560 1.00 98.62 315 LEU A O 1
ATOM 2437 N N . VAL A 1 316 ? -18.075 8.627 14.861 1.00 98.19 316 VAL A N 1
ATOM 2438 C CA . VAL A 1 316 ? -18.169 8.645 16.317 1.00 98.19 316 VAL A CA 1
ATOM 2439 C C . VAL A 1 316 ? -17.301 7.515 16.844 1.00 98.19 316 VAL A C 1
ATOM 2441 O O . VAL A 1 316 ? -17.354 6.388 16.349 1.00 98.19 316 VAL A O 1
ATOM 2444 N N . SER A 1 317 ? -16.493 7.828 17.852 1.00 97.31 317 SER A N 1
ATOM 2445 C CA . SER A 1 317 ? -15.659 6.841 18.531 1.00 97.31 317 SER A CA 1
ATOM 2446 C C . SER A 1 317 ? -16.439 6.162 19.656 1.00 97.31 317 SER A C 1
ATOM 2448 O O . SER A 1 317 ? -17.082 6.831 20.472 1.00 97.31 317 SER A O 1
ATOM 2450 N N . VAL A 1 318 ? -16.359 4.835 19.699 1.00 97.19 318 VAL A N 1
ATOM 2451 C CA . VAL A 1 318 ? -16.992 3.964 20.695 1.00 97.19 318 VAL A CA 1
ATOM 2452 C C . VAL A 1 318 ? -15.921 3.210 21.481 1.00 97.19 318 VAL A C 1
ATOM 2454 O O . VAL A 1 318 ? -14.789 3.074 21.028 1.00 97.19 318 VAL A O 1
ATOM 2457 N N . LEU A 1 319 ? -16.261 2.730 22.684 1.00 96.44 319 LEU A N 1
ATOM 2458 C CA . LEU A 1 319 ? -15.332 1.976 23.541 1.00 96.44 319 LEU A CA 1
ATOM 2459 C C . LEU A 1 319 ? -13.979 2.692 23.786 1.00 96.44 319 LEU A C 1
ATOM 2461 O O . LEU A 1 319 ? -12.943 2.043 23.913 1.00 96.44 319 LEU A O 1
ATOM 2465 N N . LYS A 1 320 ? -13.978 4.030 23.892 1.00 95.06 320 LYS A N 1
ATOM 2466 C CA . LYS A 1 320 ? -12.765 4.864 24.048 1.00 95.06 320 LYS A CA 1
ATOM 2467 C C . LYS A 1 320 ? -11.820 4.381 25.151 1.00 95.06 320 LYS A C 1
ATOM 2469 O O . LYS A 1 320 ? -10.615 4.279 24.933 1.00 95.06 320 LYS A O 1
ATOM 2474 N N . ASP A 1 321 ? -12.378 4.024 26.306 1.00 94.56 321 ASP A N 1
ATOM 2475 C CA . ASP A 1 321 ? -11.622 3.545 27.471 1.00 94.56 321 ASP A CA 1
ATOM 2476 C C . ASP A 1 321 ? -10.940 2.186 27.260 1.00 94.56 321 ASP A C 1
ATOM 2478 O O . ASP A 1 321 ? -10.104 1.790 28.069 1.00 94.56 321 ASP A O 1
ATOM 2482 N N . TRP A 1 322 ? -11.360 1.442 26.235 1.00 96.69 322 TRP A N 1
ATOM 2483 C CA . TRP A 1 322 ? -10.843 0.120 25.895 1.00 96.69 322 TRP A CA 1
ATOM 2484 C C . TRP A 1 322 ? -9.819 0.151 24.766 1.00 96.69 322 TRP A C 1
ATOM 2486 O O . TRP A 1 322 ? -9.166 -0.859 24.519 1.00 96.69 322 TRP A O 1
ATOM 2496 N N . CYS A 1 323 ? -9.672 1.269 24.060 1.00 95.94 323 CYS A N 1
ATOM 2497 C CA . CYS A 1 323 ? -8.669 1.361 23.012 1.00 95.94 323 CYS A CA 1
ATOM 2498 C C . CYS A 1 323 ? -7.286 1.555 23.662 1.00 95.94 323 CYS A C 1
ATOM 2500 O O . CYS A 1 323 ? -7.160 2.387 24.559 1.00 95.94 323 CYS A O 1
ATOM 2502 N N . PRO A 1 324 ? -6.252 0.783 23.302 1.00 94.06 324 PRO A N 1
ATOM 2503 C CA . PRO A 1 324 ? -4.904 0.960 23.831 1.00 94.06 324 PRO A CA 1
ATOM 2504 C C . PRO A 1 324 ? -4.136 2.070 23.101 1.00 94.06 324 PRO A C 1
ATOM 2506 O O . PRO A 1 324 ? -4.539 2.565 22.046 1.00 94.06 324 PRO A O 1
ATOM 2509 N N . THR A 1 325 ? -2.992 2.427 23.678 1.00 93.06 325 THR A N 1
ATOM 2510 C CA . THR A 1 325 ? -1.923 3.151 22.992 1.00 93.06 325 THR A CA 1
ATOM 2511 C C . THR A 1 325 ? -0.758 2.184 22.819 1.00 93.06 325 THR A C 1
ATOM 2513 O O . THR A 1 325 ? -0.277 1.639 23.813 1.00 93.06 325 THR A O 1
ATOM 2516 N N . PHE A 1 326 ? -0.340 1.950 21.581 1.00 88.06 326 PHE A N 1
ATOM 2517 C CA . PHE A 1 326 ? 0.826 1.132 21.264 1.00 88.06 326 PHE A CA 1
ATOM 2518 C C . PHE A 1 326 ? 2.093 1.986 21.234 1.00 88.06 326 PHE A C 1
ATOM 2520 O O . PHE A 1 326 ? 2.006 3.172 20.893 1.00 88.06 326 PHE A O 1
ATOM 2527 N N . PRO A 1 327 ? 3.265 1.400 21.538 1.00 87.25 327 PRO A N 1
ATOM 2528 C CA . PRO A 1 327 ? 4.538 2.044 21.241 1.00 87.25 327 PRO A CA 1
ATOM 2529 C C . PRO A 1 327 ? 4.576 2.494 19.781 1.00 87.25 327 PRO A C 1
ATOM 2531 O O . PRO A 1 327 ? 4.064 1.791 18.918 1.00 87.25 327 PRO A O 1
ATOM 2534 N N . GLY A 1 328 ? 5.177 3.643 19.491 1.00 83.88 328 GLY A N 1
ATOM 2535 C CA . GLY A 1 328 ? 5.290 4.133 18.115 1.00 83.88 328 GLY A CA 1
ATOM 2536 C C . GLY A 1 328 ? 6.013 3.173 17.160 1.00 83.88 328 GLY A C 1
ATOM 2537 O O . GLY A 1 328 ? 6.639 2.181 17.559 1.00 83.88 328 GLY A O 1
ATOM 2538 N N . LEU A 1 329 ? 5.964 3.498 15.871 1.00 82.19 329 LEU A N 1
ATOM 2539 C CA . LEU A 1 329 ? 6.757 2.830 14.851 1.00 82.19 329 LEU A CA 1
ATOM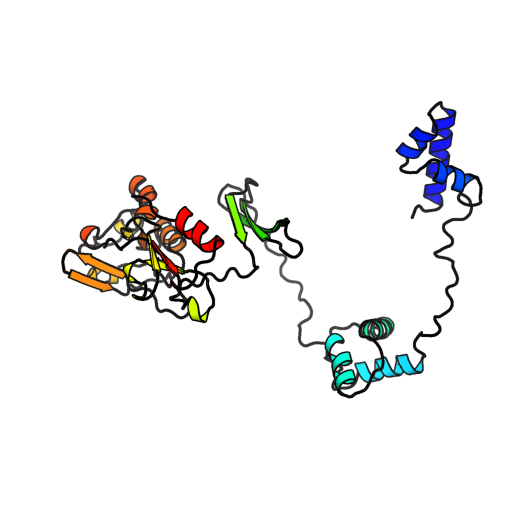 2540 C C . LEU A 1 329 ? 8.243 3.095 15.083 1.00 82.19 329 LEU A C 1
ATOM 2542 O O . LEU A 1 329 ? 8.668 4.207 15.405 1.00 82.19 329 LEU A O 1
ATOM 2546 N N . HIS A 1 330 ? 9.027 2.050 14.888 1.00 84.19 330 HIS A N 1
ATOM 2547 C CA . HIS A 1 330 ? 10.473 2.059 14.941 1.00 84.19 330 HIS A CA 1
ATOM 2548 C C . HIS A 1 330 ? 11.008 1.501 13.628 1.00 84.19 330 HIS A C 1
ATOM 2550 O O . HIS A 1 330 ? 10.523 0.475 13.142 1.00 84.19 330 HIS A O 1
ATOM 2556 N N . ILE A 1 331 ? 12.030 2.156 13.082 1.00 81.75 331 ILE A N 1
ATOM 2557 C CA . ILE A 1 331 ? 12.887 1.540 12.072 1.00 81.75 331 ILE A CA 1
ATOM 2558 C C . ILE A 1 331 ? 13.871 0.617 12.791 1.00 81.75 331 ILE A C 1
ATOM 2560 O O . ILE A 1 331 ? 14.460 1.013 13.799 1.00 81.75 331 ILE A O 1
ATOM 2564 N N . TYR A 1 332 ? 14.033 -0.612 12.310 1.00 83.69 332 TYR A N 1
ATOM 2565 C CA . TYR A 1 332 ? 14.925 -1.600 12.903 1.00 83.69 332 TYR A CA 1
ATOM 2566 C C . TYR A 1 332 ? 15.786 -2.301 11.856 1.00 83.69 332 TYR A C 1
ATOM 2568 O O . TYR A 1 332 ? 15.360 -2.504 10.723 1.00 83.69 332 TYR A O 1
ATOM 2576 N N . TYR A 1 333 ? 17.009 -2.658 12.237 1.00 82.81 333 TYR A N 1
ATOM 2577 C CA . TYR A 1 333 ? 18.015 -3.225 11.338 1.00 82.81 333 TYR A CA 1
ATOM 2578 C C . TYR A 1 333 ? 19.056 -4.046 12.111 1.00 82.81 333 TYR A C 1
ATOM 2580 O O . TYR A 1 333 ? 19.139 -4.007 13.346 1.00 82.81 333 TYR A O 1
ATOM 2588 N N . THR A 1 334 ? 19.866 -4.819 11.384 1.00 79.88 334 THR A N 1
ATOM 2589 C CA . THR A 1 334 ? 20.933 -5.631 11.990 1.00 79.88 334 THR A CA 1
ATOM 2590 C C . THR A 1 334 ? 22.129 -4.753 12.382 1.00 79.88 334 THR A C 1
ATOM 2592 O O . THR A 1 334 ? 22.588 -3.913 11.615 1.00 79.88 334 THR A O 1
ATOM 2595 N N . SER A 1 335 ? 22.649 -4.900 13.606 1.00 67.75 335 SER A N 1
ATOM 2596 C CA . SER A 1 335 ? 23.545 -3.887 14.195 1.00 67.75 335 SER A CA 1
ATOM 2597 C C . SER A 1 335 ? 24.995 -3.895 13.685 1.00 67.75 335 SER A C 1
ATOM 2599 O O . SER A 1 335 ? 25.803 -3.117 14.188 1.00 67.75 335 SER A O 1
ATOM 2601 N N . ARG A 1 336 ? 25.387 -4.821 12.798 1.00 62.16 336 ARG A N 1
ATOM 2602 C CA . ARG A 1 336 ? 26.815 -5.140 12.607 1.00 62.16 336 ARG A CA 1
ATOM 2603 C C . ARG A 1 336 ? 27.530 -4.236 11.604 1.00 62.16 336 ARG A C 1
ATOM 2605 O O . ARG A 1 336 ? 28.691 -3.934 11.851 1.00 62.16 336 ARG A O 1
ATOM 2612 N N . GLN A 1 337 ? 26.859 -3.759 10.553 1.00 63.66 337 GLN A N 1
ATOM 2613 C CA . GLN A 1 337 ? 27.360 -2.727 9.633 1.00 63.66 337 GLN A CA 1
ATOM 2614 C C . GLN A 1 337 ? 26.168 -2.020 8.973 1.00 63.66 337 GLN A C 1
ATOM 2616 O O . GLN A 1 337 ? 25.466 -2.621 8.168 1.00 63.66 337 GLN A O 1
ATOM 2621 N N . VAL A 1 338 ? 25.921 -0.757 9.327 1.00 73.38 338 VAL A N 1
ATOM 2622 C CA . VAL A 1 338 ? 24.867 0.064 8.708 1.00 73.38 338 VAL A CA 1
ATOM 2623 C C . VAL A 1 338 ? 25.484 0.818 7.536 1.00 73.38 338 VAL A C 1
ATOM 2625 O O . VAL A 1 338 ? 26.515 1.471 7.705 1.00 73.38 338 VAL A O 1
ATOM 2628 N N . SER A 1 339 ? 24.878 0.745 6.351 1.00 76.75 339 SER A N 1
ATOM 2629 C CA . SER A 1 339 ? 25.353 1.510 5.194 1.00 76.75 339 SER A CA 1
ATOM 2630 C C . SER A 1 339 ? 25.194 3.026 5.429 1.00 76.75 339 SER A C 1
ATOM 2632 O O . SER A 1 339 ? 24.336 3.446 6.219 1.00 76.75 339 SER A O 1
ATOM 2634 N N . PRO A 1 340 ? 25.976 3.888 4.751 1.00 77.69 340 PRO A N 1
ATOM 2635 C CA . PRO A 1 340 ? 25.776 5.337 4.822 1.00 77.69 340 PRO A CA 1
ATOM 2636 C C . PRO A 1 340 ? 24.359 5.766 4.412 1.00 77.69 340 PRO A C 1
ATOM 2638 O O . PRO A 1 340 ? 23.781 6.649 5.042 1.00 77.69 340 PRO A O 1
ATOM 2641 N N . ALA A 1 341 ? 23.778 5.097 3.410 1.00 73.25 341 ALA A N 1
ATOM 2642 C CA . ALA A 1 341 ? 22.415 5.349 2.945 1.00 73.25 341 ALA A CA 1
ATOM 2643 C C . ALA A 1 341 ? 21.373 5.030 4.028 1.00 73.25 341 ALA A C 1
ATOM 2645 O O . ALA A 1 341 ? 20.558 5.885 4.374 1.00 73.25 341 ALA A O 1
ATOM 2646 N N . LEU A 1 342 ? 21.446 3.842 4.639 1.00 72.81 342 LEU A N 1
ATOM 2647 C CA . LEU A 1 342 ? 20.536 3.474 5.723 1.00 72.81 342 LEU A CA 1
ATOM 2648 C C . LEU A 1 342 ? 20.726 4.376 6.950 1.00 72.81 342 LEU A C 1
ATOM 2650 O O . LEU A 1 342 ? 19.751 4.769 7.583 1.00 72.81 342 LEU A O 1
ATOM 2654 N N . SER A 1 343 ? 21.964 4.762 7.262 1.00 79.62 343 SER A N 1
ATOM 2655 C CA . SER A 1 343 ? 22.246 5.698 8.358 1.00 79.62 343 SER A CA 1
ATOM 2656 C C . SER A 1 343 ? 21.569 7.053 8.135 1.00 79.62 343 SER A C 1
ATOM 2658 O O . SER A 1 343 ? 20.982 7.601 9.069 1.00 79.62 343 SER A O 1
ATOM 2660 N N . LEU A 1 344 ? 21.607 7.569 6.901 1.00 79.88 344 LEU A N 1
ATOM 2661 C CA . LEU A 1 344 ? 20.915 8.801 6.533 1.00 79.88 344 LEU A CA 1
ATOM 2662 C C . LEU A 1 344 ? 19.398 8.650 6.701 1.00 79.88 344 LEU A C 1
ATOM 2664 O O . LEU A 1 344 ? 18.788 9.485 7.358 1.00 79.88 344 LEU A O 1
ATOM 2668 N N . ILE A 1 345 ? 18.806 7.562 6.197 1.00 70.31 345 ILE A N 1
ATOM 2669 C CA . ILE A 1 345 ? 17.366 7.275 6.337 1.00 70.31 345 ILE A CA 1
ATOM 2670 C C . ILE A 1 345 ? 16.957 7.214 7.813 1.00 70.31 345 ILE A C 1
ATOM 2672 O O . ILE A 1 345 ? 15.986 7.854 8.215 1.00 70.31 345 ILE A O 1
ATOM 2676 N N . VAL A 1 346 ? 17.708 6.476 8.634 1.00 79.88 346 VAL A N 1
ATOM 2677 C CA . VAL A 1 346 ? 17.449 6.349 10.074 1.00 79.88 346 VAL A CA 1
ATOM 2678 C C . VAL A 1 346 ? 17.499 7.712 10.757 1.00 79.88 346 VAL A C 1
ATOM 2680 O O . VAL A 1 346 ? 16.639 8.005 11.583 1.00 79.88 346 VAL A O 1
ATOM 2683 N N . GLU A 1 347 ? 18.479 8.554 10.426 1.00 82.50 347 GLU A N 1
ATOM 2684 C CA . GLU A 1 347 ? 18.595 9.894 11.007 1.00 82.50 347 GLU A CA 1
ATOM 2685 C C . GLU A 1 347 ? 17.473 10.828 10.537 1.00 82.50 347 GLU A C 1
ATOM 2687 O O . GLU A 1 347 ? 16.922 11.573 11.347 1.00 82.50 347 GLU A O 1
ATOM 2692 N N . THR A 1 348 ? 17.096 10.768 9.257 1.00 77.38 348 THR A N 1
ATOM 2693 C CA . THR A 1 348 ? 16.011 11.575 8.683 1.00 77.38 348 THR A CA 1
ATOM 2694 C C . THR A 1 348 ? 14.648 11.206 9.263 1.00 77.38 348 THR A C 1
ATOM 2696 O O . THR A 1 348 ? 13.853 12.095 9.559 1.00 77.38 348 THR A O 1
ATOM 2699 N N . LEU A 1 349 ? 14.369 9.912 9.440 1.00 73.69 349 LEU A N 1
ATOM 2700 C CA . LEU A 1 349 ? 13.088 9.427 9.959 1.00 73.69 349 LEU A CA 1
ATOM 2701 C C . LEU A 1 349 ? 12.997 9.473 11.486 1.00 73.69 349 LEU A C 1
ATOM 2703 O O . LEU A 1 349 ? 11.902 9.329 12.029 1.00 73.69 349 LEU A O 1
ATOM 2707 N N . ARG A 1 350 ? 14.121 9.643 12.194 1.00 84.62 350 ARG A N 1
ATOM 2708 C CA . ARG A 1 350 ? 14.152 9.604 13.658 1.00 84.62 350 ARG A CA 1
ATOM 2709 C C . ARG A 1 350 ? 13.165 10.608 14.244 1.00 84.62 350 ARG A C 1
ATOM 2711 O O . ARG A 1 350 ? 13.264 11.817 14.033 1.00 84.62 350 ARG A O 1
ATOM 2718 N N . HIS A 1 351 ? 12.268 10.104 15.082 1.00 83.88 351 HIS A N 1
ATOM 2719 C CA . HIS A 1 351 ? 11.366 10.940 15.847 1.00 83.88 351 HIS A CA 1
ATOM 2720 C C . HIS A 1 351 ? 12.155 11.692 16.923 1.00 83.88 351 HIS A C 1
ATOM 2722 O O . HIS A 1 351 ? 12.681 11.102 17.871 1.00 83.88 351 HIS A O 1
ATOM 2728 N N . ARG A 1 352 ? 12.253 13.012 16.753 1.00 82.56 352 ARG A N 1
ATOM 2729 C CA . ARG A 1 352 ? 12.829 13.931 17.735 1.00 82.56 352 ARG A CA 1
ATOM 2730 C C . ARG A 1 352 ? 11.683 14.429 18.613 1.00 82.56 352 ARG A C 1
ATOM 2732 O O . ARG A 1 352 ? 10.734 15.008 18.092 1.00 82.56 352 ARG A O 1
ATOM 2739 N N . ARG A 1 353 ? 11.749 14.086 19.900 1.00 60.06 353 ARG A N 1
ATOM 2740 C CA . ARG A 1 353 ? 10.744 14.463 20.901 1.00 60.06 353 ARG A CA 1
ATOM 2741 C C . ARG A 1 353 ? 10.680 15.964 21.118 1.00 60.06 353 ARG A C 1
ATOM 2743 O O . ARG A 1 353 ? 11.753 16.603 21.031 1.00 60.06 353 ARG A O 1
#

Sequence (353 aa):
MIDLEDRQSMARDIHTAHKAGARLRLASQTAGIDVRTLQRWNAGEGLVSGDGRPHAVRPQPSHALSADERAEVLRVANEPRFADMPLARIVPMLADQGVYIASESTFARVLREHGQTAHRGRAKAPKAGRPPTTHIACATREVSCWDMTYLPAEVVGQWFYLYLILHLYSRKIVGWEVHEGDDATVDAGLTDIVEERYDAGVRFGDQIAKNMAAVPISPDIRMSIVGTPSYLSKHSPLKLPAGLSEHSCINTRFSSRAGVYAWELSKGKRKVQIRVDGPWTFNSTYLVLDAALSGAGLAYVPEQLAIPHLASGRLVSVLKDWCPTFPGLHIYYTSRQVSPALSLIVETLRHRR

pLDDT: mean 82.38, std 12.42, range [40.81, 98.62]

Organism: NCBI:txid1777143

Secondary structure (DSSP, 8-state):
---HHHHHHHHHHHHHHHHTT--HHHHHHHTT--HHHHHHHHHSGGGTS--STTT---PPPTTSPPHHHHHHHHHHHTSTTTTTS-HHHHHHHHHHTT-----HHHHHHHHHHTT--S--SSSPP---PPPP--PPP-STTS-EEEEEEEEE-SSTT-EEEEEEEEETTTTEEEEEEEESSS------S---TTTTT-S-EEEEGGGS-TTSEEEE-S--EEEEEEE-HHHHTTS----SGGGGGGS-B-EE-S-TTSPPPPEEEEETTEEEEE----S-EES-HHHHHHHHHTTSSBEEEEHHHHHHHHHTTS-EEESGGG--EEPPEEEEE-TT---HHHHHHHHHH----

Foldseek 3Di:
DQWLVRLLVLLVQLVVVVVVPDDSQVSQVVSVHGSVVSVVCVVDCPNPDDDCVVVDDDPDDPPDDDPVLLVVLVVQCCPPVNVLPQLVPSQVVCVVVVHHSDDSVSSCVSCVVVVNNPHRHPDDDDDPDDPPPPDDDPDWPPDKDKDWDWDDDPDPPFIKIKIFIATVPVRDTPDIDIHRDPDPDQQLDPDDCVVVVNQWDKDFPVSDDPQKDKFFLDAWFWKFKKAFPVLPVVDDADPDPVCLQVWAEAWEDQHPPDDTAFQWWDAVPDIDTHDHDHDHYYNDLVVLVVCRLVRRIIGIHGVVVCVVCCVVRSMDTGPNNTTDTTHGMIMIGRDPDRDPVNVVVSVVSHDDD